Protein AF-A0AAD5QA71-F1 (afdb_monomer_lite)

Sequence (236 aa):
MTKRVILRVKKLTDAAIVPTQGSALAAGFDLSSAYDAVIPARGKGLVKTDLVIAVPDGCYARVAPRSGLALKKFIDTGAGVIDADYRGNVGVVLFNHAEEDFIVKRGDRVAQLILEKIAYADIDVVEEIEETERGAGGFGSTGVEHTLKRPRQPDEPMAASPSPAGDADVVVRALEQLVKSGALDDAKRMQLKQRAFGASERQHALLSSAMREFLSSQNQQQALEWIDAFLSSTAA

Secondary structure (DSSP, 8-state):
-PPPP--EEEESSTT----EESSTT-SEEEEEPSS-EEE-TT-EEEEE--EEEEPPTTEEEEEE--HHHHHHH-EEEE--EE-TT--S--EEEEEE-SSS-EEEPTT-EEEEEEEEE---------S-----TTTT--SSTT-S-----PPPPTT---PPPPP---HHHHHHHHHHHHHHTTSS-HHHHHHHHHHHTT--HHHHHHHHHHHHHHHHH--HHHHHHHHHHHHHPPP-

Organism: Pythium insidiosum (NCBI:txid114742)

Radius of gyration: 28.15 Å; chains: 1; bounding box: 49×66×68 Å

InterPro domains:
  IPR008181 Deoxyuridine triphosphate nucleotidohydrolase [PTHR11241] (6-144)
  IPR008181 Deoxyuridine triphosphate nucleotidohydrolase [TIGR00576] (7-143)
  IPR029054 dUTPase-like [PF00692] (16-143)
  IPR033704 dUTPase, trimeric [cd07557] (27-115)
  IPR036157 dUTPase-like superfamily [G3DSA:2.70.40.10] (1-146)
  IPR036157 dUTPase-like superfamily [SSF51283] (5-144)

pLDDT: mean 87.53, std 15.61, range [35.72, 98.88]

Structure (mmCIF, N/CA/C/O backbone):
data_AF-A0AAD5QA71-F1
#
_entry.id   AF-A0AAD5QA71-F1
#
loop_
_atom_site.group_PDB
_atom_site.id
_atom_site.type_symbol
_atom_site.label_atom_id
_atom_site.label_alt_id
_atom_site.label_comp_id
_atom_site.label_asym_id
_atom_site.label_entity_id
_atom_site.label_seq_id
_atom_site.pdbx_PDB_ins_code
_atom_site.Cartn_x
_atom_site.Cartn_y
_atom_site.Cartn_z
_atom_site.occupancy
_atom_site.B_iso_or_equiv
_atom_site.auth_seq_id
_atom_site.auth_comp_id
_atom_site.auth_asym_id
_atom_site.auth_atom_id
_atom_site.pdbx_PDB_model_num
ATOM 1 N N . MET A 1 1 ? 1.218 -29.974 13.454 1.00 43.34 1 MET A N 1
ATOM 2 C CA . MET A 1 1 ? 2.078 -29.583 12.314 1.00 43.34 1 MET A CA 1
ATOM 3 C C . MET A 1 1 ? 1.564 -28.261 11.773 1.00 43.34 1 MET A C 1
ATOM 5 O O . MET A 1 1 ? 0.406 -28.200 11.383 1.00 43.34 1 MET A O 1
ATOM 9 N N . THR A 1 2 ? 2.359 -27.194 11.808 1.00 53.50 2 THR A N 1
ATOM 10 C CA . THR A 1 2 ? 1.985 -25.921 11.179 1.00 53.50 2 THR A CA 1
ATOM 11 C C . THR A 1 2 ? 1.917 -26.125 9.667 1.00 53.50 2 THR A C 1
ATOM 13 O O . THR A 1 2 ? 2.901 -26.503 9.031 1.00 53.50 2 THR A O 1
ATOM 16 N N . LYS A 1 3 ? 0.728 -25.943 9.088 1.00 70.25 3 LYS A N 1
ATOM 17 C CA . LYS A 1 3 ? 0.512 -26.027 7.641 1.00 70.25 3 LYS A CA 1
ATOM 18 C C . LYS A 1 3 ? 1.417 -24.992 6.967 1.00 70.25 3 LYS A C 1
ATOM 20 O O . LYS A 1 3 ? 1.360 -23.811 7.301 1.00 70.25 3 LYS A O 1
ATOM 25 N N . ARG A 1 4 ? 2.287 -25.436 6.056 1.00 81.44 4 ARG A N 1
ATOM 26 C CA . ARG A 1 4 ? 3.184 -24.543 5.312 1.00 81.44 4 ARG A CA 1
ATOM 27 C C . ARG A 1 4 ? 2.335 -23.598 4.459 1.00 81.44 4 ARG A C 1
ATOM 29 O O 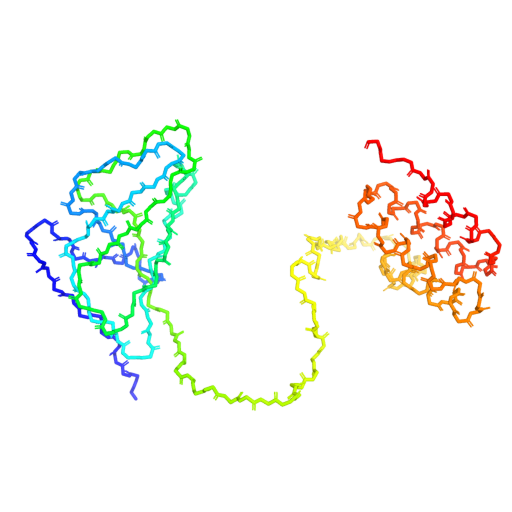. ARG A 1 4 ? 1.539 -24.063 3.647 1.00 81.44 4 ARG A O 1
ATOM 36 N N . VAL A 1 5 ? 2.502 -22.293 4.646 1.00 88.94 5 VAL A N 1
ATOM 37 C CA . VAL A 1 5 ? 1.837 -21.269 3.831 1.00 88.94 5 VAL A CA 1
ATOM 38 C C . VAL A 1 5 ? 2.593 -21.151 2.507 1.00 88.94 5 VAL A C 1
ATOM 40 O O . VAL A 1 5 ? 3.806 -20.951 2.509 1.00 88.94 5 VAL A O 1
ATOM 43 N N . ILE A 1 6 ? 1.901 -21.334 1.380 1.00 94.00 6 ILE A N 1
ATOM 44 C CA . ILE A 1 6 ? 2.500 -21.333 0.038 1.00 94.00 6 ILE A CA 1
ATOM 45 C C . ILE A 1 6 ? 1.781 -20.292 -0.819 1.00 94.00 6 ILE A C 1
ATOM 47 O O . ILE A 1 6 ? 0.593 -20.438 -1.096 1.00 94.00 6 ILE A O 1
ATOM 51 N N . LEU A 1 7 ? 2.517 -19.279 -1.278 1.00 96.75 7 LEU A N 1
ATOM 52 C CA . LEU A 1 7 ? 2.074 -18.355 -2.321 1.00 96.75 7 LEU A CA 1
ATOM 53 C C . LEU A 1 7 ? 2.397 -18.965 -3.687 1.00 96.75 7 LEU A C 1
ATOM 55 O O . LEU A 1 7 ? 3.565 -19.216 -3.988 1.00 96.75 7 LEU A O 1
ATOM 59 N N . ARG A 1 8 ? 1.382 -19.218 -4.522 1.00 97.88 8 ARG A N 1
ATOM 60 C CA . ARG A 1 8 ? 1.618 -19.684 -5.899 1.00 97.88 8 ARG A CA 1
ATOM 61 C C . ARG A 1 8 ? 1.705 -18.488 -6.835 1.00 97.88 8 ARG A C 1
ATOM 63 O O . ARG A 1 8 ? 0.891 -17.576 -6.740 1.00 97.88 8 ARG A O 1
ATOM 70 N N . VAL A 1 9 ? 2.661 -18.523 -7.758 1.00 98.38 9 VAL A N 1
ATOM 71 C CA . VAL A 1 9 ? 2.933 -17.433 -8.699 1.00 98.38 9 VAL A CA 1
ATOM 72 C C . VAL A 1 9 ? 3.047 -18.005 -10.109 1.00 98.38 9 VAL A C 1
ATOM 74 O O . VAL A 1 9 ? 3.757 -18.987 -10.325 1.00 98.38 9 VAL A O 1
ATOM 77 N N . LYS A 1 10 ? 2.361 -17.388 -11.071 1.00 98.56 10 LYS A N 1
ATOM 78 C CA . LYS A 1 10 ? 2.468 -17.661 -12.507 1.00 98.56 10 LYS A CA 1
ATOM 79 C C . LYS A 1 10 ? 2.967 -16.398 -13.204 1.00 98.56 10 LYS A C 1
ATOM 81 O O . LYS A 1 10 ? 2.416 -15.322 -12.996 1.00 98.56 10 LYS A O 1
ATOM 86 N N . LYS A 1 11 ? 3.973 -16.540 -14.065 1.00 98.75 11 LYS A N 1
ATOM 87 C CA . LYS A 1 11 ? 4.411 -15.470 -14.966 1.00 98.75 11 LYS A CA 1
ATOM 88 C C . LYS A 1 11 ? 3.511 -15.428 -16.200 1.00 98.75 11 LYS A C 1
ATOM 90 O O . LYS A 1 11 ? 3.208 -16.476 -16.770 1.00 98.75 11 LYS A O 1
ATOM 95 N N . LEU A 1 12 ? 3.078 -14.235 -16.592 1.00 98.44 12 LEU A N 1
ATOM 96 C CA . LEU A 1 12 ? 2.348 -13.997 -17.839 1.00 98.44 12 LEU A CA 1
ATOM 97 C C . LEU A 1 12 ? 3.297 -13.786 -19.022 1.00 98.44 12 LEU A C 1
ATOM 99 O O . LEU A 1 12 ? 2.930 -14.099 -20.150 1.00 98.44 12 LEU A O 1
ATOM 103 N N . THR A 1 13 ? 4.502 -13.277 -18.759 1.00 98.31 13 THR A N 1
ATOM 104 C CA . THR A 1 13 ? 5.532 -12.982 -19.761 1.00 98.31 13 THR A CA 1
ATOM 105 C C . THR A 1 13 ? 6.927 -13.302 -19.222 1.00 98.31 13 THR A C 1
ATOM 107 O O . THR A 1 13 ? 7.125 -13.439 -18.011 1.00 98.31 13 THR A O 1
ATOM 110 N N . ASP A 1 14 ? 7.923 -13.351 -20.110 1.00 97.81 14 ASP A N 1
ATOM 111 C CA . ASP A 1 14 ? 9.339 -13.497 -19.734 1.00 97.81 14 ASP A CA 1
ATOM 112 C C . ASP A 1 14 ? 9.907 -12.248 -19.040 1.00 97.81 14 ASP A C 1
ATOM 114 O O . ASP A 1 14 ? 10.977 -12.292 -18.429 1.00 97.81 14 ASP A O 1
ATOM 118 N N . ALA A 1 15 ? 9.192 -11.121 -19.110 1.00 97.25 15 ALA A N 1
ATOM 119 C CA . ALA A 1 15 ? 9.560 -9.901 -18.406 1.00 97.25 15 ALA A CA 1
ATOM 120 C C . ALA A 1 15 ? 9.236 -9.951 -16.909 1.00 97.25 15 ALA A C 1
ATOM 122 O O . ALA A 1 15 ? 9.866 -9.229 -16.135 1.00 97.25 15 ALA A O 1
ATOM 123 N N . ALA A 1 16 ? 8.309 -10.819 -16.499 1.00 98.44 16 ALA A N 1
ATOM 124 C CA . ALA A 1 16 ? 7.917 -10.961 -15.109 1.00 98.44 16 ALA A CA 1
ATOM 125 C C . ALA A 1 16 ? 9.054 -11.546 -14.251 1.00 98.44 16 ALA A C 1
ATOM 127 O O . ALA A 1 16 ? 9.695 -12.549 -14.597 1.00 98.44 16 ALA A O 1
ATOM 128 N N . ILE A 1 17 ? 9.266 -10.964 -13.074 1.00 98.69 17 ILE A N 1
ATOM 129 C CA . ILE A 1 17 ? 10.288 -11.392 -12.110 1.00 98.69 17 ILE A CA 1
ATOM 130 C C . ILE A 1 17 ? 9.589 -12.025 -10.911 1.00 98.69 17 ILE A C 1
ATOM 132 O O . ILE A 1 17 ? 8.631 -11.469 -10.383 1.00 98.69 17 ILE A O 1
ATOM 136 N N . VAL A 1 18 ? 10.046 -13.212 -10.496 1.00 98.12 18 VAL A N 1
ATOM 137 C CA . VAL A 1 18 ? 9.478 -13.885 -9.317 1.00 98.12 18 VAL A CA 1
ATOM 138 C C . VAL A 1 18 ? 9.796 -13.042 -8.078 1.00 98.12 18 VAL A C 1
ATOM 140 O O . VAL A 1 18 ? 10.965 -12.697 -7.904 1.00 98.12 18 VAL A O 1
ATOM 143 N N . PRO A 1 19 ? 8.809 -12.727 -7.218 1.00 97.44 19 PRO A N 1
ATOM 144 C CA . PRO A 1 19 ? 9.051 -11.925 -6.026 1.00 97.44 19 PRO A CA 1
ATOM 145 C C . PRO A 1 19 ? 10.079 -12.572 -5.095 1.00 97.44 19 PRO A C 1
ATOM 147 O O . PRO A 1 19 ? 10.041 -13.779 -4.852 1.00 97.44 19 PRO A O 1
ATOM 150 N N . THR A 1 20 ? 10.986 -11.764 -4.549 1.00 94.75 20 THR A N 1
ATOM 151 C CA . THR A 1 20 ? 12.056 -12.223 -3.650 1.00 94.75 20 THR A CA 1
ATOM 152 C C . THR A 1 20 ? 11.929 -11.584 -2.281 1.00 94.75 20 THR A C 1
ATOM 154 O O . THR A 1 20 ? 11.585 -10.410 -2.168 1.00 94.75 20 THR A O 1
ATOM 157 N N . GLN A 1 21 ? 12.264 -12.329 -1.235 1.00 94.12 21 GLN A N 1
ATOM 158 C CA . GLN A 1 21 ? 12.306 -11.798 0.122 1.00 94.12 21 GLN A CA 1
ATOM 159 C C . GLN A 1 21 ? 13.653 -11.094 0.365 1.00 94.12 21 GLN A C 1
ATOM 161 O O . GLN A 1 21 ? 14.706 -11.651 0.061 1.00 94.12 21 GLN A O 1
ATOM 166 N N . GLY A 1 22 ? 13.631 -9.869 0.900 1.00 89.38 22 GLY A N 1
ATOM 167 C CA . GLY A 1 22 ? 14.852 -9.070 1.095 1.00 89.38 22 GLY A CA 1
ATOM 168 C C . GLY A 1 22 ? 15.766 -9.557 2.228 1.00 89.38 22 GLY A C 1
ATOM 169 O O . GLY A 1 22 ? 16.956 -9.257 2.237 1.00 89.38 22 GLY A O 1
ATOM 170 N N . SER A 1 23 ? 15.220 -10.304 3.187 1.00 94.75 23 SER A N 1
ATOM 171 C CA . SER A 1 23 ? 15.944 -10.955 4.284 1.00 94.75 23 SER A CA 1
ATOM 172 C C . SER A 1 23 ? 15.109 -12.119 4.825 1.00 94.75 23 SER A C 1
ATOM 174 O O . SER A 1 23 ? 13.920 -12.203 4.533 1.00 94.75 23 SER A O 1
ATOM 176 N N . ALA A 1 24 ? 15.693 -12.996 5.646 1.00 94.19 24 ALA A N 1
ATOM 177 C CA . ALA A 1 24 ? 14.995 -14.179 6.171 1.00 94.19 24 ALA A CA 1
ATOM 178 C C . ALA A 1 24 ? 13.706 -13.859 6.957 1.00 94.19 24 ALA A C 1
ATOM 180 O O . ALA A 1 24 ? 12.801 -14.688 7.020 1.00 94.19 24 ALA A O 1
ATOM 181 N N . LEU A 1 25 ? 13.624 -12.663 7.549 1.00 94.56 25 LEU A N 1
ATOM 182 C CA . LEU A 1 25 ? 12.489 -12.207 8.357 1.00 94.56 25 LEU A CA 1
ATOM 183 C C . LEU A 1 25 ? 11.761 -11.008 7.732 1.00 94.56 25 LEU A C 1
ATOM 185 O O . LEU A 1 25 ? 10.965 -10.361 8.410 1.00 94.56 25 LEU A O 1
ATOM 189 N N . ALA A 1 26 ? 12.033 -10.669 6.466 1.00 95.19 26 ALA A N 1
ATOM 190 C CA . ALA A 1 26 ? 11.330 -9.557 5.833 1.00 95.19 26 ALA A CA 1
ATOM 191 C C . ALA A 1 26 ? 9.836 -9.882 5.708 1.00 95.19 26 ALA A C 1
ATOM 193 O O . ALA A 1 26 ? 9.469 -10.982 5.298 1.00 95.19 26 ALA A O 1
ATOM 194 N N . ALA A 1 27 ? 8.978 -8.917 6.035 1.00 97.25 27 ALA A N 1
ATOM 195 C CA . ALA A 1 27 ? 7.530 -9.115 6.008 1.00 97.25 27 ALA A CA 1
ATOM 196 C C . ALA A 1 27 ? 6.975 -9.322 4.589 1.00 97.25 27 ALA A C 1
ATOM 198 O O . ALA A 1 27 ? 5.974 -10.015 4.416 1.00 97.25 27 ALA A O 1
ATOM 199 N N . GLY A 1 28 ? 7.611 -8.708 3.586 1.00 97.00 28 GLY A N 1
ATOM 200 C CA . GLY A 1 28 ? 7.135 -8.704 2.209 1.00 97.00 28 GLY A CA 1
ATOM 201 C C . GLY A 1 28 ? 8.120 -9.279 1.195 1.00 97.00 28 GLY A C 1
ATOM 202 O O . GLY A 1 28 ? 9.327 -9.380 1.433 1.00 97.00 28 GLY A O 1
ATOM 203 N N . PHE A 1 29 ? 7.575 -9.618 0.030 1.00 98.31 29 PHE A N 1
ATOM 204 C CA . PHE A 1 29 ? 8.311 -10.013 -1.166 1.00 98.31 29 PHE A CA 1
ATOM 205 C C . PHE A 1 29 ? 8.399 -8.825 -2.122 1.00 98.31 29 PHE A C 1
ATOM 207 O O . PHE A 1 29 ? 7.374 -8.247 -2.472 1.00 98.31 29 PHE A O 1
ATOM 214 N N . ASP A 1 30 ? 9.594 -8.451 -2.563 1.00 98.56 30 ASP A N 1
ATOM 215 C CA . ASP A 1 30 ? 9.764 -7.339 -3.497 1.00 98.56 30 ASP A CA 1
ATOM 216 C C . ASP A 1 30 ? 9.039 -7.625 -4.829 1.00 98.56 30 ASP A C 1
ATOM 218 O O . ASP A 1 30 ? 9.220 -8.684 -5.433 1.00 98.56 30 ASP A O 1
ATOM 222 N N . LEU A 1 31 ? 8.243 -6.661 -5.297 1.00 98.69 31 LEU A N 1
ATOM 223 C CA . LEU A 1 31 ? 7.593 -6.664 -6.607 1.00 98.69 31 LEU A CA 1
ATOM 224 C C . LEU A 1 31 ? 8.387 -5.790 -7.575 1.00 98.69 31 LEU A C 1
ATOM 226 O O . LEU A 1 31 ? 8.630 -4.609 -7.301 1.00 98.69 31 LEU A O 1
ATOM 230 N N . SER A 1 32 ? 8.749 -6.361 -8.721 1.00 98.75 32 SER A N 1
ATOM 231 C CA . SER A 1 32 ? 9.461 -5.653 -9.782 1.00 98.75 32 SER A CA 1
ATOM 232 C C . SER A 1 32 ? 8.549 -5.260 -10.938 1.00 98.75 32 SER A C 1
ATOM 234 O O . SER A 1 32 ? 7.604 -5.977 -11.270 1.00 98.75 32 SER A O 1
ATOM 236 N N . SER A 1 33 ? 8.873 -4.140 -11.583 1.00 98.69 33 SER A N 1
ATOM 237 C CA . SER A 1 33 ? 8.225 -3.735 -12.828 1.00 98.69 33 SER A CA 1
ATOM 238 C C . SER A 1 33 ? 8.583 -4.677 -13.978 1.00 98.69 33 SER A C 1
ATOM 240 O O .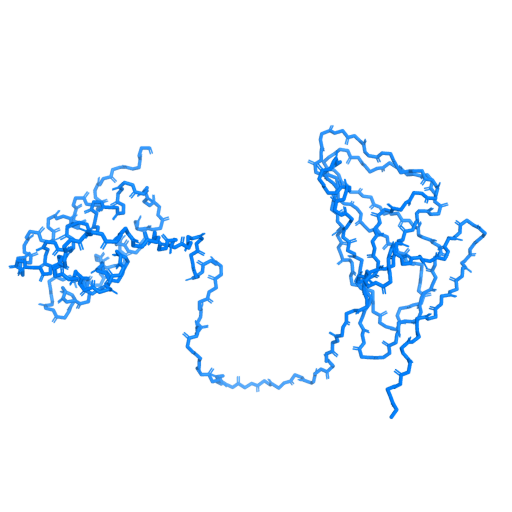 SER A 1 33 ? 9.760 -4.977 -14.192 1.00 98.69 33 SER A O 1
ATOM 242 N N . ALA A 1 34 ? 7.590 -5.084 -14.768 1.00 98.69 34 ALA A N 1
ATOM 243 C CA . ALA A 1 34 ? 7.818 -5.797 -16.025 1.00 98.69 34 ALA A CA 1
ATOM 244 C C . ALA A 1 34 ? 8.172 -4.852 -17.194 1.00 98.69 34 ALA A C 1
ATOM 246 O O . ALA A 1 34 ? 8.685 -5.312 -18.213 1.00 98.69 34 ALA A O 1
ATOM 247 N N . TYR A 1 35 ? 7.944 -3.540 -17.048 1.00 98.50 35 TYR A N 1
ATOM 248 C CA . TYR A 1 35 ? 8.072 -2.551 -18.127 1.00 98.50 35 TYR A CA 1
ATOM 249 C C . TYR A 1 35 ? 8.745 -1.259 -17.658 1.00 98.50 35 TYR A C 1
ATOM 251 O O . TYR A 1 35 ? 8.775 -0.952 -16.466 1.00 98.50 35 TYR A O 1
ATOM 259 N N . ASP A 1 36 ? 9.241 -0.473 -18.606 1.00 98.69 36 ASP A N 1
ATOM 260 C CA . ASP A 1 36 ? 9.582 0.919 -18.330 1.00 98.69 36 ASP A CA 1
ATOM 261 C C . ASP A 1 36 ? 8.290 1.733 -18.154 1.00 98.69 36 ASP A C 1
ATOM 263 O O . ASP A 1 36 ? 7.295 1.500 -18.848 1.00 98.69 36 ASP A O 1
ATOM 267 N N . ALA A 1 37 ? 8.287 2.676 -17.215 1.00 98.06 37 ALA A N 1
ATOM 268 C CA . ALA A 1 37 ? 7.160 3.563 -16.957 1.00 98.06 37 ALA A CA 1
ATOM 269 C C . ALA A 1 37 ? 7.627 4.901 -16.373 1.00 98.06 37 ALA A C 1
ATOM 271 O O . ALA A 1 37 ? 8.699 5.010 -15.778 1.00 98.06 37 ALA A O 1
ATOM 272 N N . VAL A 1 38 ? 6.779 5.917 -16.501 1.00 98.69 38 VAL A N 1
ATOM 273 C CA . VAL A 1 38 ? 6.951 7.213 -15.840 1.00 98.69 38 VAL A CA 1
ATOM 274 C C . VAL A 1 38 ? 5.761 7.421 -14.918 1.00 98.69 38 VAL A C 1
ATOM 276 O O . VAL A 1 38 ? 4.616 7.289 -15.353 1.00 98.69 38 VAL A O 1
ATOM 279 N N . ILE A 1 39 ? 6.031 7.726 -13.650 1.00 98.81 39 ILE A N 1
ATOM 280 C CA . ILE A 1 39 ? 5.015 8.182 -12.702 1.00 98.81 39 ILE A CA 1
ATOM 281 C C . ILE A 1 39 ? 5.136 9.706 -12.622 1.00 98.81 39 ILE A C 1
ATOM 283 O O . ILE A 1 39 ? 6.108 10.190 -12.030 1.00 98.81 39 ILE A O 1
ATOM 287 N N . PRO A 1 40 ? 4.196 10.461 -13.223 1.00 98.81 40 PRO A N 1
ATOM 288 C CA . PRO A 1 40 ? 4.314 11.912 -13.315 1.00 98.81 40 PRO A CA 1
ATOM 289 C C . PRO A 1 40 ? 4.433 12.567 -11.940 1.00 98.81 40 PRO A C 1
ATOM 291 O O . PRO A 1 40 ? 3.823 12.083 -10.981 1.00 98.81 40 PRO A O 1
ATOM 294 N N . ALA A 1 41 ? 5.180 13.666 -11.852 1.00 98.75 41 ALA A N 1
ATOM 295 C CA . ALA A 1 41 ? 5.206 14.550 -10.691 1.00 98.75 41 ALA A CA 1
ATOM 296 C C . ALA A 1 41 ? 3.779 14.896 -10.247 1.00 98.75 41 ALA A C 1
ATOM 298 O O . ALA A 1 41 ? 2.902 15.148 -11.079 1.00 98.75 41 ALA A O 1
ATOM 299 N N . ARG A 1 42 ? 3.532 14.871 -8.932 1.00 98.62 42 ARG A N 1
ATOM 300 C CA . ARG A 1 42 ? 2.197 15.081 -8.334 1.00 98.62 42 ARG A CA 1
ATOM 301 C C . ARG A 1 42 ? 1.093 14.181 -8.910 1.00 98.62 42 ARG A C 1
ATOM 303 O O . ARG A 1 42 ? -0.092 14.503 -8.823 1.00 98.62 42 ARG A O 1
ATOM 310 N N . GLY A 1 43 ? 1.472 13.055 -9.507 1.00 98.69 43 GLY A N 1
ATOM 311 C CA . GLY A 1 43 ? 0.596 12.199 -10.287 1.00 98.69 43 GLY A CA 1
ATOM 312 C C . GLY A 1 43 ? 0.521 10.769 -9.771 1.00 98.69 43 GLY A C 1
ATOM 313 O O . GLY A 1 43 ? 0.900 10.430 -8.648 1.00 98.69 43 GLY A O 1
ATOM 314 N N . LYS A 1 44 ? -0.009 9.904 -10.635 1.00 98.75 44 LYS A N 1
ATOM 315 C CA . LYS A 1 44 ? -0.169 8.476 -10.369 1.00 98.75 44 LYS A CA 1
ATOM 316 C C . LYS A 1 44 ? 0.059 7.652 -11.622 1.00 98.75 44 LYS A C 1
ATOM 318 O O . LYS A 1 44 ? -0.233 8.110 -12.725 1.00 98.75 44 LYS A O 1
ATOM 323 N N . GLY A 1 45 ? 0.493 6.412 -11.443 1.00 98.50 45 GLY A N 1
ATOM 324 C CA . GLY A 1 45 ? 0.664 5.464 -12.538 1.00 98.50 45 GLY A CA 1
ATOM 325 C C . GLY A 1 45 ? 0.474 4.024 -12.085 1.00 98.50 45 GLY A C 1
ATOM 326 O O . GLY A 1 45 ? 0.615 3.701 -10.907 1.00 98.50 45 GLY A O 1
ATOM 327 N N . LEU A 1 46 ? 0.125 3.162 -13.037 1.00 98.56 46 LEU A N 1
ATOM 328 C CA . LEU A 1 46 ? -0.002 1.725 -12.822 1.00 98.56 46 LEU A CA 1
ATOM 329 C C . LEU A 1 46 ? 1.228 1.023 -13.393 1.00 98.56 46 LEU A C 1
ATOM 331 O O . LEU A 1 46 ? 1.450 1.042 -14.603 1.00 98.56 46 LEU A O 1
ATOM 335 N N . VAL A 1 47 ? 1.985 0.354 -12.531 1.00 98.56 47 VAL A N 1
ATOM 336 C CA . VAL A 1 47 ? 3.128 -0.474 -12.914 1.00 98.56 47 VAL A CA 1
ATOM 337 C C . VAL A 1 47 ? 2.698 -1.937 -12.929 1.00 98.56 47 VAL A C 1
ATOM 339 O O . VAL A 1 47 ? 2.291 -2.485 -11.906 1.00 98.56 47 VAL A O 1
ATOM 342 N N . LYS A 1 48 ? 2.763 -2.587 -14.095 1.00 98.56 48 LYS A N 1
ATOM 343 C CA . LYS A 1 48 ? 2.424 -4.012 -14.231 1.00 98.56 48 LYS A CA 1
ATOM 344 C C . LYS A 1 48 ? 3.605 -4.890 -13.832 1.00 98.56 48 LYS A C 1
ATOM 346 O O . LYS A 1 48 ? 4.744 -4.605 -14.199 1.00 98.56 48 LYS A O 1
ATOM 351 N N . THR A 1 49 ? 3.312 -5.979 -13.127 1.00 98.81 49 THR A N 1
ATOM 352 C CA . THR A 1 49 ? 4.317 -6.986 -12.740 1.00 98.81 49 THR A CA 1
ATOM 353 C C . THR A 1 49 ? 4.346 -8.188 -13.683 1.00 98.81 49 THR A C 1
ATOM 355 O O . THR A 1 49 ? 5.316 -8.943 -13.684 1.00 98.81 49 THR A O 1
ATOM 358 N N . ASP A 1 50 ? 3.278 -8.379 -14.468 1.00 98.75 50 ASP A N 1
ATOM 359 C CA . ASP A 1 50 ? 3.034 -9.576 -15.279 1.00 98.75 50 ASP A CA 1
ATOM 360 C C . ASP A 1 50 ? 3.029 -10.876 -14.469 1.00 98.75 50 ASP A C 1
ATOM 362 O O . ASP A 1 50 ? 3.324 -11.963 -14.973 1.00 98.75 50 ASP A O 1
ATOM 366 N N . LEU A 1 51 ? 2.639 -10.772 -13.202 1.00 98.81 51 LEU A N 1
ATOM 367 C CA . LEU A 1 51 ? 2.415 -11.905 -12.325 1.00 98.81 51 LEU A CA 1
ATOM 368 C C . LEU A 1 51 ? 0.919 -12.128 -12.138 1.00 98.81 51 LEU A C 1
ATOM 370 O O . LEU A 1 51 ? 0.150 -11.190 -11.954 1.00 98.81 51 LEU A O 1
ATOM 374 N N . VAL A 1 52 ? 0.529 -13.393 -12.119 1.00 98.75 52 VAL A N 1
ATOM 375 C CA . VAL A 1 52 ? -0.715 -13.855 -11.506 1.00 98.75 52 VAL A CA 1
ATOM 376 C C . VAL A 1 52 ? -0.334 -14.559 -10.216 1.00 98.75 52 VAL A C 1
ATOM 378 O O . VAL A 1 52 ? 0.590 -15.377 -10.209 1.00 98.75 52 VAL A O 1
ATOM 381 N N . ILE A 1 53 ? -1.047 -14.275 -9.132 1.00 98.50 53 ILE A N 1
ATOM 382 C CA . ILE A 1 53 ? -0.810 -14.913 -7.838 1.00 98.50 53 ILE A CA 1
ATOM 383 C C . ILE A 1 53 ? -2.052 -15.665 -7.368 1.00 98.50 53 ILE A C 1
ATOM 385 O O . ILE A 1 53 ? -3.176 -15.284 -7.675 1.00 98.50 53 ILE A O 1
ATOM 389 N N . ALA A 1 54 ? -1.844 -16.745 -6.621 1.00 98.25 54 ALA A N 1
ATOM 390 C CA . ALA A 1 54 ? -2.887 -17.365 -5.815 1.00 98.25 54 ALA A CA 1
ATOM 391 C C . ALA A 1 54 ? -2.464 -17.270 -4.351 1.00 98.25 54 ALA A C 1
ATOM 393 O O . ALA A 1 54 ? -1.567 -17.997 -3.901 1.00 98.25 54 ALA A O 1
ATOM 394 N N . VAL A 1 55 ? -3.086 -16.322 -3.654 1.00 97.75 55 VAL A N 1
ATOM 395 C CA . VAL A 1 55 ? -2.862 -16.059 -2.233 1.00 97.75 55 VAL A CA 1
ATOM 396 C C . VAL A 1 55 ? -3.416 -17.240 -1.424 1.00 97.75 55 VAL A C 1
ATOM 398 O O . VAL A 1 55 ? -4.447 -17.806 -1.798 1.00 97.75 55 VAL A O 1
ATOM 401 N N . PRO A 1 56 ? -2.722 -17.678 -0.362 1.00 96.12 56 PRO A N 1
ATOM 402 C CA . PRO A 1 56 ? -3.243 -18.697 0.540 1.00 96.12 56 PRO A CA 1
ATOM 403 C C . PRO A 1 56 ? -4.533 -18.230 1.227 1.00 96.12 56 PRO A C 1
ATOM 405 O O . PRO A 1 56 ? -4.663 -17.064 1.584 1.00 96.12 56 PRO A O 1
ATOM 408 N N . ASP A 1 57 ? -5.445 -19.174 1.447 1.00 95.25 57 ASP A N 1
ATOM 409 C CA . ASP A 1 57 ? -6.681 -18.957 2.201 1.00 95.25 57 ASP A CA 1
ATOM 410 C C . ASP A 1 57 ? -6.413 -18.392 3.610 1.00 95.25 57 ASP A C 1
ATOM 412 O O . ASP A 1 57 ? -5.414 -18.743 4.251 1.00 95.25 57 ASP A O 1
ATOM 416 N N . GLY A 1 58 ? -7.300 -17.506 4.071 1.00 95.69 58 GLY A N 1
ATOM 417 C CA . GLY A 1 58 ? -7.153 -16.760 5.327 1.00 95.69 58 GLY A CA 1
ATOM 418 C C . GLY A 1 58 ? -6.186 -15.571 5.256 1.00 95.69 58 GLY A C 1
ATOM 419 O O . GLY A 1 58 ? -5.881 -14.965 6.285 1.00 95.69 58 GLY A O 1
ATOM 420 N N . CYS A 1 59 ? -5.700 -15.230 4.061 1.00 97.12 59 CYS A N 1
ATOM 421 C CA . CYS A 1 59 ? -4.901 -14.039 3.812 1.00 97.12 59 CYS A CA 1
ATOM 422 C C . CYS A 1 59 ? -5.423 -13.267 2.598 1.00 97.12 59 CYS A C 1
ATOM 424 O O . CYS A 1 59 ? -5.981 -13.848 1.671 1.00 97.12 59 CYS A O 1
ATOM 426 N N . TYR A 1 60 ? -5.108 -11.977 2.547 1.00 98.56 60 TYR A N 1
ATOM 427 C CA . TYR A 1 60 ? -5.019 -11.232 1.291 1.00 98.56 60 TYR A CA 1
ATOM 428 C C . TYR A 1 60 ? -3.558 -10.834 1.042 1.00 98.56 60 TYR A C 1
ATOM 430 O O . TYR A 1 60 ? -2.706 -10.924 1.936 1.00 98.56 60 TYR A O 1
ATOM 438 N N . ALA A 1 61 ? -3.236 -10.434 -0.186 1.00 98.50 61 ALA A N 1
ATOM 439 C CA . ALA A 1 61 ? -1.921 -9.892 -0.499 1.00 98.50 61 ALA A CA 1
ATOM 440 C C . ALA A 1 61 ? -1.995 -8.364 -0.565 1.00 98.50 61 ALA A C 1
ATOM 442 O O . ALA A 1 61 ? -2.653 -7.810 -1.443 1.00 98.50 61 ALA A O 1
ATOM 443 N N . ARG A 1 62 ? -1.289 -7.681 0.340 1.00 98.81 62 ARG A N 1
ATOM 444 C CA . ARG A 1 62 ? -1.168 -6.225 0.322 1.00 98.81 62 ARG A CA 1
ATOM 445 C C . ARG A 1 62 ? 0.047 -5.779 -0.478 1.00 98.81 62 ARG A C 1
ATOM 447 O O . ARG A 1 62 ? 1.172 -6.164 -0.161 1.00 98.81 62 ARG A O 1
ATOM 454 N N . VAL A 1 63 ? -0.156 -4.905 -1.458 1.00 98.75 63 VAL A N 1
ATOM 455 C CA . VAL A 1 63 ? 0.918 -4.103 -2.057 1.00 98.75 63 VAL A CA 1
ATOM 456 C C . VAL A 1 63 ? 1.240 -2.953 -1.108 1.00 98.75 63 VAL A C 1
ATOM 458 O O . VAL A 1 63 ? 0.384 -2.126 -0.808 1.00 98.75 63 VAL A O 1
ATOM 461 N N . ALA A 1 64 ? 2.472 -2.927 -0.615 1.00 98.75 64 ALA A N 1
ATOM 462 C CA . ALA A 1 64 ? 2.959 -1.976 0.372 1.00 98.75 64 ALA A CA 1
ATOM 463 C C . ALA A 1 64 ? 4.143 -1.160 -0.175 1.00 98.75 64 ALA A C 1
ATOM 465 O O . ALA A 1 64 ? 4.912 -1.665 -1.010 1.00 98.75 64 ALA A O 1
ATOM 466 N N . PRO A 1 65 ? 4.349 0.073 0.322 1.00 98.56 65 PRO A N 1
ATOM 467 C CA . PRO A 1 65 ? 5.422 0.926 -0.160 1.00 98.56 65 PRO A CA 1
ATOM 468 C C . PRO A 1 65 ? 6.784 0.408 0.312 1.00 98.56 65 PRO A C 1
ATOM 470 O O . PRO A 1 65 ? 6.923 -0.215 1.371 1.00 98.56 65 PRO A O 1
ATOM 473 N N . ARG A 1 66 ? 7.830 0.673 -0.478 1.00 98.25 66 ARG A N 1
ATOM 474 C CA . ARG A 1 66 ? 9.225 0.432 -0.076 1.00 98.25 66 ARG A CA 1
ATOM 475 C C . ARG A 1 66 ? 9.763 1.701 0.573 1.00 98.25 66 ARG A C 1
ATOM 477 O O . ARG A 1 66 ? 9.791 2.749 -0.068 1.00 98.25 66 ARG A O 1
ATOM 484 N N . SER A 1 67 ? 10.260 1.600 1.805 1.00 97.19 67 SER A N 1
ATOM 485 C CA . SER A 1 67 ? 10.716 2.761 2.591 1.00 97.19 67 SER A CA 1
ATOM 486 C C . SER A 1 67 ? 11.762 3.619 1.871 1.00 97.19 67 SER A C 1
ATOM 488 O O . SER A 1 67 ? 11.729 4.842 1.958 1.00 97.19 67 SER A O 1
ATOM 490 N N . GLY A 1 68 ? 12.661 2.995 1.104 1.00 97.19 68 GLY A N 1
ATOM 491 C CA . GLY A 1 68 ? 13.656 3.713 0.310 1.00 97.19 68 GLY A CA 1
ATOM 492 C C . GLY A 1 68 ? 13.053 4.597 -0.787 1.00 97.19 68 GLY A C 1
ATOM 493 O O . GLY A 1 68 ? 13.575 5.683 -1.022 1.00 97.19 68 GLY A O 1
ATOM 494 N N . LEU A 1 69 ? 11.967 4.161 -1.436 1.00 97.88 69 LEU A N 1
ATOM 495 C CA . LEU A 1 69 ? 11.269 4.955 -2.454 1.00 97.88 69 LEU A CA 1
ATOM 496 C C . LEU A 1 69 ? 10.409 6.046 -1.808 1.00 97.88 69 LEU A C 1
ATOM 498 O O . LEU A 1 69 ? 10.432 7.181 -2.276 1.00 97.88 69 LEU A O 1
ATOM 502 N N . ALA A 1 70 ? 9.750 5.734 -0.691 1.00 97.94 70 ALA A N 1
ATOM 503 C CA . ALA A 1 70 ? 8.996 6.716 0.084 1.00 97.94 70 ALA A CA 1
ATOM 504 C C . ALA A 1 70 ? 9.888 7.873 0.555 1.00 97.94 70 ALA A C 1
ATOM 506 O O . ALA A 1 70 ? 9.608 9.028 0.259 1.00 97.94 70 ALA A O 1
ATOM 507 N N . LEU A 1 71 ? 11.018 7.574 1.204 1.00 97.56 71 LEU A N 1
ATOM 508 C CA . LEU A 1 71 ? 11.897 8.605 1.759 1.00 97.56 71 LEU A CA 1
ATOM 509 C C . LEU A 1 71 ? 12.669 9.385 0.684 1.00 97.56 71 LEU A C 1
ATOM 511 O O . LEU A 1 71 ? 12.819 10.596 0.794 1.00 97.56 71 LEU A O 1
ATOM 515 N N . LYS A 1 72 ? 13.215 8.701 -0.332 1.00 97.38 72 LYS A N 1
ATOM 516 C CA . LYS A 1 72 ? 14.160 9.324 -1.281 1.00 97.38 72 LYS A CA 1
ATOM 517 C C . LYS A 1 72 ? 13.500 9.888 -2.534 1.00 97.38 72 LYS A C 1
ATOM 519 O O . LYS A 1 72 ? 14.130 10.679 -3.230 1.00 97.38 72 LYS A O 1
ATOM 524 N N . LYS A 1 73 ? 12.308 9.403 -2.883 1.00 98.12 73 LYS A N 1
ATOM 525 C CA . LYS A 1 73 ? 11.603 9.731 -4.132 1.00 98.12 73 LYS A CA 1
ATOM 526 C C . LYS A 1 73 ? 10.164 10.195 -3.902 1.00 98.12 73 LYS A C 1
ATOM 528 O O . LYS A 1 73 ? 9.486 10.496 -4.870 1.00 98.12 73 LYS A O 1
ATOM 533 N N . PHE A 1 74 ? 9.717 10.261 -2.645 1.00 98.38 74 PHE A N 1
ATOM 534 C CA . PHE A 1 74 ? 8.357 10.643 -2.262 1.00 98.38 74 PHE A CA 1
ATOM 535 C C . PHE A 1 74 ? 7.268 9.801 -2.957 1.00 98.38 74 PHE A C 1
ATOM 537 O O . PHE A 1 74 ? 6.220 10.307 -3.361 1.00 98.38 74 PHE A O 1
ATOM 544 N N . ILE A 1 75 ? 7.539 8.498 -3.097 1.00 98.75 75 ILE A N 1
ATOM 545 C CA . ILE A 1 75 ? 6.629 7.530 -3.719 1.00 98.75 75 ILE A CA 1
ATOM 546 C C . ILE A 1 75 ? 5.848 6.759 -2.663 1.00 98.75 75 ILE A C 1
ATOM 548 O O . ILE A 1 75 ? 6.443 6.180 -1.752 1.00 98.75 75 ILE A O 1
ATOM 552 N N . ASP A 1 76 ? 4.536 6.671 -2.854 1.00 98.81 76 ASP A N 1
ATOM 553 C CA . ASP A 1 76 ? 3.645 5.818 -2.071 1.00 98.81 76 ASP A CA 1
ATOM 554 C C . ASP A 1 76 ? 2.901 4.810 -2.965 1.00 98.81 76 ASP A C 1
ATOM 556 O O . ASP A 1 76 ? 2.906 4.915 -4.196 1.00 98.81 76 ASP A O 1
ATOM 560 N N . THR A 1 77 ? 2.275 3.806 -2.356 1.00 98.38 77 THR A N 1
ATOM 561 C CA . THR A 1 77 ? 1.447 2.809 -3.047 1.00 98.38 77 THR A CA 1
ATOM 562 C C . THR A 1 77 ? -0.030 3.019 -2.737 1.00 98.38 77 THR A C 1
ATOM 564 O O . THR A 1 77 ? -0.420 3.027 -1.574 1.00 98.38 77 THR A O 1
ATOM 567 N N . GLY A 1 78 ? -0.860 3.121 -3.775 1.00 97.81 78 GLY A N 1
ATOM 568 C CA . GLY A 1 78 ? -2.319 3.194 -3.659 1.00 97.81 78 GLY A CA 1
ATOM 569 C C . GLY A 1 78 ? -3.016 1.841 -3.827 1.00 97.81 78 GLY A C 1
ATOM 570 O O . GLY A 1 78 ? -2.409 0.869 -4.276 1.00 97.81 78 GLY A O 1
ATOM 571 N N . ALA A 1 79 ? -4.322 1.809 -3.536 1.00 97.94 79 ALA A N 1
ATOM 572 C CA . ALA A 1 79 ? -5.191 0.627 -3.603 1.00 97.94 79 ALA A CA 1
ATOM 573 C C . ALA A 1 79 ? -4.639 -0.561 -2.793 1.00 97.94 79 ALA A C 1
ATOM 575 O O . ALA A 1 79 ? -4.890 -0.672 -1.599 1.00 97.94 79 ALA A O 1
ATOM 576 N N . GLY A 1 80 ? -3.866 -1.431 -3.436 1.00 96.56 80 GLY A N 1
ATOM 577 C CA . GLY A 1 80 ? -2.998 -2.400 -2.780 1.00 96.56 80 GLY A CA 1
ATOM 578 C C . GLY A 1 80 ? -3.658 -3.633 -2.171 1.00 96.56 80 GLY A C 1
ATOM 579 O O . GLY A 1 80 ? -2.923 -4.527 -1.778 1.00 96.56 80 GLY A O 1
ATOM 580 N N . VAL A 1 81 ? -4.984 -3.749 -2.136 1.00 98.69 81 VAL A N 1
ATOM 581 C CA . VAL A 1 81 ? -5.676 -4.982 -1.726 1.00 98.69 81 VAL A CA 1
ATOM 582 C C . VAL A 1 81 ? -5.763 -5.933 -2.922 1.00 98.69 81 VAL A C 1
ATOM 584 O O . VAL A 1 81 ? -6.430 -5.623 -3.907 1.00 98.69 81 VAL A O 1
ATOM 587 N N . ILE A 1 82 ? -5.059 -7.067 -2.863 1.00 98.69 82 ILE A N 1
ATOM 588 C CA . ILE A 1 82 ? -5.191 -8.160 -3.834 1.00 98.69 82 ILE A CA 1
ATOM 589 C C . ILE A 1 82 ? -5.905 -9.327 -3.155 1.00 98.69 82 ILE A C 1
ATOM 591 O O . ILE A 1 82 ? -5.333 -9.999 -2.287 1.00 98.69 82 ILE A O 1
ATOM 595 N N . ASP A 1 83 ? -7.140 -9.568 -3.584 1.00 98.50 83 ASP A N 1
ATOM 596 C CA . ASP A 1 83 ? -7.994 -10.631 -3.063 1.00 98.50 83 ASP A CA 1
ATOM 597 C C . ASP A 1 83 ? -7.446 -12.027 -3.376 1.00 98.50 83 ASP A C 1
ATOM 599 O O . ASP A 1 83 ? -6.749 -12.260 -4.372 1.00 98.50 83 ASP A O 1
ATOM 603 N N . ALA A 1 84 ? -7.769 -12.995 -2.517 1.00 97.81 84 ALA A N 1
ATOM 604 C CA . ALA A 1 84 ? -7.229 -14.346 -2.636 1.00 97.81 84 ALA A CA 1
ATOM 605 C C . ALA A 1 84 ? -7.743 -15.124 -3.857 1.00 97.81 84 ALA A C 1
ATOM 607 O O . ALA A 1 84 ? -7.083 -16.054 -4.345 1.00 97.81 84 ALA A O 1
ATOM 608 N N . ASP A 1 85 ? -8.888 -14.723 -4.396 1.00 97.50 85 ASP A N 1
ATOM 609 C CA . ASP A 1 85 ? -9.517 -15.261 -5.599 1.00 97.50 85 ASP A CA 1
ATOM 610 C C . ASP A 1 85 ? -9.142 -14.492 -6.882 1.00 97.50 85 ASP A C 1
ATOM 612 O O . ASP A 1 85 ? -9.436 -14.964 -7.983 1.00 97.50 85 ASP A O 1
ATOM 616 N N . TYR A 1 86 ? -8.386 -13.392 -6.785 1.00 98.56 86 TYR A N 1
ATOM 617 C CA . TYR A 1 86 ? -7.923 -12.641 -7.950 1.00 98.56 86 TYR A CA 1
ATOM 618 C C . TYR A 1 86 ? -6.931 -13.451 -8.801 1.00 98.56 86 TYR A C 1
ATOM 620 O O . TYR A 1 86 ? -5.941 -13.992 -8.303 1.00 98.56 86 TYR A O 1
ATOM 628 N N . ARG A 1 87 ? -7.171 -13.539 -10.117 1.00 98.38 87 ARG A N 1
ATOM 629 C CA . ARG A 1 87 ? -6.304 -14.257 -11.081 1.00 98.38 87 ARG A CA 1
ATOM 630 C C . ARG A 1 87 ? -5.853 -13.405 -12.269 1.00 98.38 87 ARG A C 1
ATOM 632 O O . ARG A 1 87 ? -5.364 -13.943 -13.263 1.00 98.38 87 ARG A O 1
ATOM 639 N N . GLY A 1 88 ? -6.022 -12.089 -12.177 1.00 98.44 88 GLY A N 1
ATOM 640 C CA . GLY A 1 88 ? -5.520 -11.150 -13.175 1.00 98.44 88 GLY A CA 1
ATOM 641 C C . GLY A 1 88 ? -4.054 -10.770 -12.953 1.00 98.44 88 GLY A C 1
ATOM 642 O O . GLY A 1 88 ? -3.364 -11.316 -12.091 1.00 98.44 88 GLY A O 1
ATOM 643 N N . ASN A 1 89 ? -3.576 -9.825 -13.762 1.00 98.56 89 ASN A N 1
ATOM 644 C CA . ASN A 1 89 ? -2.218 -9.296 -13.668 1.00 98.56 89 ASN A CA 1
ATOM 645 C C . ASN A 1 89 ? -2.087 -8.389 -12.438 1.00 98.56 89 ASN A C 1
ATOM 647 O O . ASN A 1 89 ? -2.761 -7.363 -12.349 1.00 98.56 89 ASN A O 1
ATOM 651 N N . VAL A 1 90 ? -1.194 -8.747 -11.518 1.00 98.69 90 VAL A N 1
ATOM 652 C CA . VAL A 1 90 ? -0.881 -7.940 -10.340 1.00 98.69 90 VAL A CA 1
ATOM 653 C C . VAL A 1 90 ? -0.283 -6.605 -10.782 1.00 98.69 90 VAL A C 1
ATOM 655 O O . VAL A 1 90 ? 0.807 -6.537 -11.361 1.00 98.69 90 VAL A O 1
ATOM 658 N N . GLY A 1 91 ? -1.015 -5.534 -10.494 1.00 98.31 91 GLY A N 1
ATOM 659 C CA . GLY A 1 91 ? -0.606 -4.161 -10.742 1.00 98.31 91 GLY A CA 1
ATOM 660 C C . GLY A 1 91 ? -0.229 -3.442 -9.453 1.00 98.31 91 GLY A C 1
ATOM 661 O O . GLY A 1 91 ? -0.844 -3.644 -8.409 1.00 98.31 91 GLY A O 1
ATOM 662 N N . VAL A 1 92 ? 0.773 -2.575 -9.541 1.00 98.81 92 VAL A N 1
ATOM 663 C CA . VAL A 1 92 ? 1.208 -1.688 -8.463 1.00 98.81 92 VAL A CA 1
ATOM 664 C C . VAL A 1 92 ? 0.781 -0.272 -8.828 1.00 98.81 92 VAL A C 1
ATOM 666 O O . VAL A 1 92 ? 1.300 0.309 -9.781 1.00 98.81 92 VAL A O 1
ATOM 669 N N . VAL A 1 93 ? -0.177 0.285 -8.089 1.00 98.81 93 VAL A N 1
ATOM 670 C CA . VAL A 1 93 ? -0.551 1.697 -8.226 1.00 98.81 93 VAL A CA 1
ATOM 671 C C . VAL A 1 93 ? 0.443 2.520 -7.421 1.00 98.81 93 VAL A C 1
ATOM 673 O O . VAL A 1 93 ? 0.520 2.366 -6.205 1.00 98.81 93 VAL A O 1
ATOM 676 N N . LEU A 1 94 ? 1.196 3.384 -8.093 1.00 98.88 94 LEU A N 1
ATOM 677 C CA . LEU A 1 94 ? 2.133 4.304 -7.457 1.00 98.88 94 LEU A CA 1
ATOM 678 C C . LEU A 1 94 ? 1.560 5.717 -7.456 1.00 98.88 94 LEU A C 1
ATOM 680 O O . LEU A 1 94 ? 1.060 6.186 -8.483 1.00 98.88 94 LEU A O 1
ATOM 684 N N . PHE A 1 95 ? 1.687 6.392 -6.319 1.00 98.88 95 PHE A N 1
ATOM 685 C CA . PHE A 1 95 ? 1.495 7.829 -6.180 1.00 98.88 95 PHE A CA 1
ATOM 686 C C . PHE A 1 95 ? 2.854 8.501 -6.073 1.00 98.88 95 PHE A C 1
ATOM 688 O O . PHE A 1 95 ? 3.712 8.063 -5.308 1.00 98.88 95 PHE A O 1
ATOM 695 N N . ASN A 1 96 ? 3.046 9.555 -6.857 1.00 98.81 96 ASN A N 1
ATOM 696 C CA . ASN A 1 96 ? 4.235 10.382 -6.789 1.00 98.81 96 ASN A CA 1
ATOM 697 C C . ASN A 1 96 ? 3.862 11.724 -6.170 1.00 98.81 96 ASN A C 1
ATOM 699 O O . ASN A 1 96 ? 3.175 12.541 -6.781 1.00 98.81 96 ASN A O 1
ATOM 703 N N . HIS A 1 97 ? 4.316 11.942 -4.942 1.00 98.75 97 HIS A N 1
ATOM 704 C CA . HIS A 1 97 ? 4.102 13.187 -4.220 1.00 98.75 97 HIS A CA 1
ATOM 705 C C . HIS A 1 97 ? 5.278 14.163 -4.381 1.00 98.75 97 HIS A C 1
ATOM 707 O O . HIS A 1 97 ? 5.272 15.207 -3.735 1.00 98.75 97 HIS A O 1
ATOM 713 N N . ALA A 1 98 ? 6.278 13.863 -5.212 1.00 98.38 98 ALA A N 1
ATOM 714 C CA . ALA A 1 98 ? 7.354 14.790 -5.544 1.00 98.38 98 ALA A CA 1
ATOM 715 C C . ALA A 1 98 ? 6.949 15.761 -6.668 1.00 98.38 98 ALA A C 1
ATOM 717 O O . ALA A 1 98 ? 5.953 15.558 -7.365 1.00 98.38 98 ALA A O 1
ATOM 718 N N . GLU A 1 99 ? 7.769 16.799 -6.851 1.00 98.50 99 GLU A N 1
ATOM 719 C CA . GLU A 1 99 ? 7.690 17.742 -7.980 1.00 98.50 99 GLU A CA 1
ATOM 720 C C . GLU A 1 99 ? 8.447 17.255 -9.227 1.00 98.50 99 GLU A C 1
ATOM 722 O O . GLU A 1 99 ? 8.417 17.904 -10.267 1.00 98.50 99 GLU A O 1
ATOM 727 N N . GLU A 1 100 ? 9.130 16.113 -9.134 1.00 98.44 100 GLU A N 1
ATOM 728 C CA . GLU A 1 100 ? 9.883 15.508 -10.232 1.00 98.44 100 GLU A CA 1
ATOM 729 C C . GLU A 1 100 ? 9.244 14.185 -10.656 1.00 98.44 100 GLU A C 1
ATOM 731 O O . GLU A 1 100 ? 8.743 13.422 -9.824 1.00 98.44 100 GLU A O 1
ATOM 736 N N . ASP A 1 101 ? 9.297 13.888 -11.955 1.00 98.75 101 ASP A N 1
ATOM 737 C CA . ASP A 1 101 ? 8.849 12.610 -12.500 1.00 98.75 101 ASP A CA 1
ATOM 738 C C . ASP A 1 101 ? 9.690 11.450 -11.953 1.00 98.75 101 ASP A C 1
ATOM 740 O O . ASP A 1 101 ? 10.923 11.497 -11.902 1.00 98.75 101 ASP A O 1
ATOM 744 N N . PHE A 1 102 ? 9.022 10.354 -11.596 1.00 98.75 102 PHE A N 1
ATOM 745 C CA . PHE A 1 102 ? 9.693 9.136 -11.169 1.00 98.75 102 PHE A CA 1
ATOM 746 C C . PHE A 1 102 ? 9.775 8.134 -12.318 1.00 98.75 102 PHE A C 1
ATOM 748 O O . PHE A 1 102 ? 8.767 7.593 -12.777 1.00 98.75 102 PHE A O 1
ATOM 755 N N . ILE A 1 103 ? 11.003 7.881 -12.771 1.00 98.62 103 ILE A N 1
ATOM 756 C CA . ILE A 1 103 ? 11.297 6.933 -13.845 1.00 98.62 103 ILE A CA 1
ATOM 757 C C . ILE A 1 103 ? 11.442 5.530 -13.258 1.00 98.62 103 ILE A C 1
ATOM 759 O O . ILE A 1 103 ? 12.352 5.269 -12.470 1.00 98.62 103 ILE A O 1
ATOM 763 N N . VAL A 1 104 ? 10.564 4.627 -13.679 1.00 98.75 104 VAL A N 1
ATOM 764 C CA . VAL A 1 104 ? 10.618 3.196 -13.378 1.00 98.75 104 VAL A CA 1
ATOM 765 C C . VAL A 1 104 ? 11.217 2.488 -14.580 1.00 98.75 104 VAL A C 1
ATOM 767 O O . VAL A 1 104 ? 10.689 2.601 -15.686 1.00 98.75 104 VAL A O 1
ATOM 770 N N . LYS A 1 105 ? 12.288 1.723 -14.379 1.00 98.62 105 LYS A N 1
ATOM 771 C CA . LYS A 1 105 ? 12.820 0.833 -15.412 1.00 98.62 105 LYS A CA 1
ATOM 772 C C . LYS A 1 105 ? 12.309 -0.586 -15.207 1.00 98.62 105 LYS A C 1
ATOM 774 O O . LYS A 1 105 ? 12.049 -1.019 -14.080 1.00 98.62 105 LYS A O 1
ATOM 779 N N . ARG A 1 106 ? 12.215 -1.352 -16.291 1.00 98.44 106 ARG A N 1
ATOM 780 C CA . ARG A 1 106 ? 11.983 -2.795 -16.230 1.00 98.44 106 ARG A CA 1
ATOM 781 C C . ARG A 1 106 ? 12.997 -3.432 -15.278 1.00 98.44 106 ARG A C 1
ATOM 783 O O . ARG A 1 106 ? 14.203 -3.236 -15.403 1.00 98.44 106 ARG A O 1
ATOM 790 N N . GLY A 1 107 ? 12.491 -4.232 -14.348 1.00 98.31 107 GLY A N 1
ATOM 791 C CA . GLY A 1 107 ? 13.278 -4.904 -13.320 1.00 98.31 107 GLY A CA 1
ATOM 792 C C . GLY A 1 107 ? 13.355 -4.169 -11.984 1.00 98.31 107 GLY A C 1
ATOM 793 O O . GLY A 1 107 ? 13.593 -4.821 -10.960 1.00 98.31 107 GLY A O 1
ATOM 794 N N . ASP A 1 108 ? 13.087 -2.861 -11.950 1.00 98.56 108 ASP A N 1
ATOM 795 C CA . ASP A 1 108 ? 13.132 -2.092 -10.709 1.00 98.56 108 ASP A CA 1
ATOM 796 C C . ASP A 1 108 ? 12.103 -2.611 -9.707 1.00 98.56 108 ASP A C 1
ATOM 798 O O . ASP A 1 108 ? 10.938 -2.837 -10.036 1.00 98.56 108 ASP A O 1
ATOM 802 N N . ARG A 1 109 ? 12.539 -2.776 -8.456 1.00 98.44 109 ARG A N 1
ATOM 803 C CA . ARG A 1 109 ? 11.680 -3.160 -7.332 1.00 98.44 109 ARG A CA 1
ATOM 804 C C . ARG A 1 109 ? 10.891 -1.941 -6.864 1.00 98.44 109 ARG A C 1
ATOM 806 O O . ARG A 1 109 ? 11.458 -1.062 -6.209 1.00 98.44 109 ARG A O 1
ATOM 813 N N . VAL A 1 110 ? 9.603 -1.894 -7.178 1.00 98.50 110 VAL A N 1
ATOM 814 C CA . VAL A 1 110 ? 8.752 -0.704 -6.995 1.00 98.50 110 VAL A CA 1
ATOM 815 C C . VAL A 1 110 ? 7.842 -0.772 -5.772 1.00 98.50 110 VAL A C 1
ATOM 817 O O . VAL A 1 110 ? 7.475 0.260 -5.223 1.00 98.50 110 VAL A O 1
ATOM 820 N N . ALA A 1 111 ? 7.516 -1.973 -5.303 1.00 98.69 111 ALA A N 1
ATOM 821 C CA . ALA A 1 111 ? 6.683 -2.200 -4.126 1.00 98.69 111 ALA A CA 1
ATOM 822 C C . ALA A 1 111 ? 7.090 -3.510 -3.445 1.00 98.69 111 ALA A C 1
ATOM 824 O O . ALA A 1 111 ? 8.001 -4.201 -3.905 1.00 98.69 111 ALA A O 1
ATOM 825 N N . GLN A 1 112 ? 6.420 -3.860 -2.356 1.00 98.75 112 GLN A N 1
ATOM 826 C CA . GLN A 1 112 ? 6.536 -5.178 -1.740 1.00 98.75 112 GLN A CA 1
ATOM 827 C C . GLN A 1 112 ? 5.151 -5.767 -1.483 1.00 98.75 112 GLN A C 1
ATOM 829 O O . GLN A 1 112 ? 4.210 -5.038 -1.187 1.00 98.75 112 GLN A O 1
ATOM 834 N N . LEU A 1 113 ? 5.029 -7.081 -1.608 1.00 98.50 113 LEU A N 1
ATOM 835 C CA . LEU A 1 113 ? 3.810 -7.839 -1.372 1.00 98.50 113 LEU A CA 1
ATOM 836 C C . LEU A 1 113 ? 3.865 -8.474 0.015 1.00 98.50 113 LEU A C 1
ATOM 838 O O . LEU A 1 113 ? 4.758 -9.278 0.276 1.00 98.50 113 LEU A O 1
ATOM 842 N N . ILE A 1 114 ? 2.919 -8.139 0.886 1.00 98.62 114 ILE A N 1
ATOM 843 C CA . ILE A 1 114 ? 2.800 -8.682 2.245 1.00 98.62 114 ILE A CA 1
ATOM 844 C C . ILE A 1 114 ? 1.570 -9.586 2.296 1.00 98.62 114 ILE A C 1
ATOM 846 O O . ILE A 1 114 ? 0.493 -9.196 1.859 1.00 98.62 114 ILE A O 1
ATOM 850 N N . LEU A 1 115 ? 1.725 -10.801 2.822 1.00 98.06 115 LEU A N 1
ATOM 851 C CA . LEU A 1 115 ? 0.601 -11.707 3.060 1.00 98.06 115 LEU A CA 1
ATOM 852 C C . LEU A 1 115 ? 0.004 -11.399 4.429 1.00 98.06 115 LEU A C 1
ATOM 854 O O . LEU A 1 115 ? 0.544 -11.817 5.455 1.00 98.06 115 LEU A O 1
ATOM 858 N N . GLU A 1 116 ? -1.091 -10.653 4.442 1.00 98.25 116 GLU A N 1
ATOM 859 C CA . GLU A 1 116 ? -1.750 -10.240 5.675 1.00 98.25 116 GLU A CA 1
ATOM 860 C C . GLU A 1 116 ? -2.892 -11.185 6.008 1.00 98.25 116 GLU A C 1
ATOM 862 O O . GLU A 1 116 ? -3.758 -11.455 5.176 1.00 98.25 116 GLU A O 1
ATOM 867 N N . LYS A 1 117 ? -2.869 -11.705 7.237 1.00 97.31 117 LYS A N 1
ATOM 868 C CA . LYS A 1 117 ? -3.923 -12.576 7.749 1.00 97.31 117 LYS A CA 1
ATOM 869 C C . LYS A 1 117 ? -5.193 -11.773 7.983 1.00 97.31 117 LYS A C 1
ATOM 871 O O . LYS A 1 117 ? -5.134 -10.688 8.556 1.00 97.31 117 LYS A O 1
ATOM 876 N N . ILE A 1 118 ? -6.319 -12.359 7.604 1.00 97.69 118 ILE A N 1
ATOM 877 C CA . ILE A 1 118 ? -7.653 -11.792 7.792 1.00 97.69 118 ILE A CA 1
ATOM 878 C C . ILE A 1 118 ? -8.598 -12.841 8.368 1.00 97.69 118 ILE A C 1
ATOM 880 O O . ILE A 1 118 ? -8.318 -14.041 8.331 1.00 97.69 118 ILE A O 1
ATOM 884 N N . ALA A 1 119 ? -9.724 -12.372 8.892 1.00 97.19 119 ALA A N 1
ATOM 885 C CA . ALA A 1 119 ? -10.881 -13.201 9.181 1.00 97.19 119 ALA A CA 1
ATOM 886 C C . ALA A 1 119 ? -11.968 -12.902 8.143 1.00 97.19 119 ALA A C 1
ATOM 888 O O . ALA A 1 119 ? -12.208 -11.739 7.819 1.00 97.19 119 ALA A O 1
ATOM 889 N N . TYR A 1 120 ? -12.621 -13.947 7.642 1.00 94.50 120 TYR A N 1
ATOM 890 C CA . TYR A 1 120 ? -13.868 -13.815 6.896 1.00 94.50 120 TYR A CA 1
ATOM 891 C C . TYR A 1 120 ? -15.004 -13.855 7.916 1.00 94.50 120 TYR A C 1
ATOM 893 O O . TYR A 1 120 ? -15.235 -14.899 8.522 1.00 94.50 120 TYR A O 1
ATOM 901 N N . ALA A 1 121 ? -15.635 -12.710 8.164 1.00 95.94 121 ALA A N 1
ATOM 902 C CA . ALA A 1 121 ? -16.716 -12.582 9.134 1.00 95.94 121 ALA A CA 1
ATOM 903 C C . ALA A 1 121 ? -18.058 -12.416 8.418 1.00 95.94 121 ALA A C 1
ATOM 905 O O . ALA A 1 121 ? -18.151 -11.664 7.446 1.00 95.94 121 ALA A O 1
ATOM 906 N N . ASP A 1 122 ? -19.085 -13.086 8.936 1.00 97.19 122 ASP A N 1
ATOM 907 C CA . ASP A 1 122 ? -20.471 -12.756 8.620 1.00 97.19 122 ASP A CA 1
ATOM 908 C C . ASP A 1 122 ? -20.857 -11.448 9.326 1.00 97.19 122 ASP A C 1
ATOM 910 O O . ASP A 1 122 ? -20.323 -11.117 10.388 1.00 97.19 122 ASP A O 1
ATOM 914 N N . ILE A 1 123 ? -21.767 -10.684 8.721 1.00 97.44 123 ILE A N 1
ATOM 915 C CA . ILE A 1 123 ? -22.236 -9.410 9.274 1.00 97.44 123 ILE A CA 1
ATOM 916 C C . ILE A 1 123 ? -23.505 -9.669 10.087 1.00 97.44 123 ILE A C 1
ATOM 918 O O . ILE A 1 123 ? -24.510 -10.102 9.524 1.00 97.44 123 ILE A O 1
ATOM 922 N N . ASP A 1 124 ? -23.458 -9.359 11.383 1.00 96.75 124 ASP A N 1
ATOM 923 C CA . ASP A 1 124 ? -24.611 -9.367 12.288 1.00 96.75 124 ASP A CA 1
ATOM 924 C C . ASP A 1 124 ? -25.023 -7.923 12.619 1.00 96.75 124 ASP A C 1
ATOM 926 O O . ASP A 1 124 ? -24.193 -7.118 13.049 1.00 96.75 124 ASP A O 1
ATOM 930 N N . VAL A 1 125 ? -26.282 -7.568 12.348 1.00 97.50 125 VAL A N 1
ATOM 931 C CA . VAL A 1 125 ? -26.804 -6.201 12.516 1.00 97.50 125 VAL A CA 1
ATOM 932 C C . VAL A 1 125 ? -27.601 -6.139 13.815 1.00 97.50 125 VAL A C 1
ATOM 934 O O . VAL A 1 125 ? -28.629 -6.801 13.940 1.00 97.50 125 VAL A O 1
ATOM 937 N N . VAL A 1 126 ? -27.140 -5.319 14.759 1.00 97.56 126 VAL A N 1
ATOM 938 C CA . VAL A 1 126 ? -27.683 -5.204 16.121 1.00 97.56 126 VAL A CA 1
ATOM 939 C C . VAL A 1 126 ? -28.116 -3.770 16.434 1.00 97.56 126 VAL A C 1
ATOM 941 O O . VAL A 1 126 ? -27.612 -2.823 15.834 1.00 97.56 126 VAL A O 1
ATOM 944 N N . GLU A 1 127 ? -29.037 -3.609 17.387 1.00 96.75 127 GLU A N 1
ATOM 945 C CA . GLU A 1 127 ? -29.507 -2.288 17.843 1.00 96.75 127 GLU A CA 1
ATOM 946 C C . GLU A 1 127 ? -28.493 -1.586 18.767 1.00 96.75 127 GLU A C 1
ATOM 948 O O . GLU A 1 127 ? -28.414 -0.360 18.786 1.00 96.75 127 GLU A O 1
ATOM 953 N N . GLU A 1 128 ? -27.689 -2.350 19.514 1.00 94.81 128 GLU A N 1
ATOM 954 C CA . GLU A 1 128 ? -26.705 -1.834 20.473 1.00 94.81 128 GLU A CA 1
ATOM 955 C C . GLU A 1 128 ? -25.396 -2.643 20.408 1.00 94.81 128 GLU A C 1
ATOM 957 O O . GLU A 1 128 ? -25.414 -3.843 20.138 1.00 94.81 128 GLU A O 1
ATOM 962 N N . ILE A 1 129 ? -24.260 -1.980 20.660 1.00 95.88 129 ILE A N 1
ATOM 963 C CA . ILE A 1 129 ? -22.907 -2.570 20.731 1.00 95.88 129 ILE A CA 1
ATOM 964 C C . ILE A 1 129 ? -22.345 -2.302 22.132 1.00 95.88 129 ILE A C 1
ATOM 966 O O . ILE A 1 129 ? -22.607 -1.237 22.696 1.00 95.88 129 ILE A O 1
ATOM 970 N N . GLU A 1 130 ? -21.572 -3.233 22.701 1.00 95.19 130 GLU A N 1
ATOM 971 C CA . GLU A 1 130 ? -21.054 -3.087 24.065 1.00 95.19 130 GLU A CA 1
ATOM 972 C C . GLU A 1 130 ? -20.128 -1.866 24.237 1.00 95.19 130 GLU A C 1
ATOM 974 O O . GLU A 1 130 ? -19.288 -1.555 23.386 1.00 95.19 130 GLU A O 1
ATOM 979 N N . GLU A 1 131 ? -20.240 -1.182 25.382 1.00 95.38 131 GLU A N 1
ATOM 980 C CA . GLU A 1 131 ? -19.351 -0.071 25.728 1.00 95.38 131 GLU A CA 1
ATOM 981 C C . GLU A 1 131 ? -17.927 -0.557 2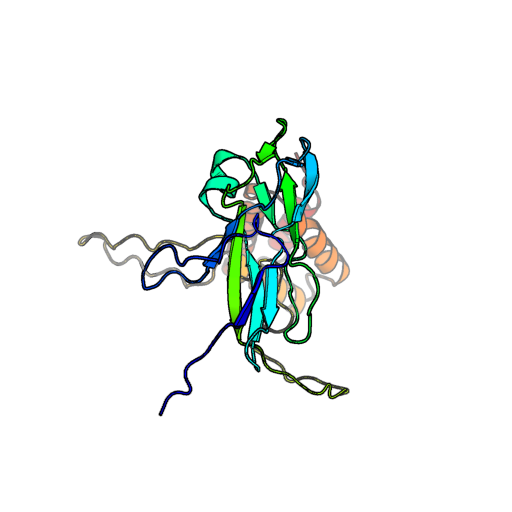6.048 1.00 95.38 131 GLU A C 1
ATOM 983 O O . GLU A 1 131 ? -17.708 -1.615 26.641 1.00 95.38 131 GLU A O 1
ATOM 988 N N . THR A 1 132 ? -16.930 0.257 25.696 1.00 94.81 132 THR A N 1
ATOM 989 C CA . THR A 1 132 ? -15.516 0.014 26.023 1.00 94.81 132 THR A CA 1
ATOM 990 C C . THR A 1 132 ? -14.900 1.254 26.658 1.00 94.81 132 THR A C 1
ATOM 992 O O . THR A 1 132 ? -15.382 2.364 26.436 1.00 94.81 132 THR A O 1
ATOM 995 N N . GLU A 1 133 ? -13.776 1.101 27.366 1.00 89.12 133 GLU A N 1
ATOM 996 C CA . GLU A 1 133 ? -13.023 2.238 27.929 1.00 89.12 133 GLU A CA 1
ATOM 997 C C . GLU A 1 133 ? -12.645 3.293 26.872 1.00 89.12 133 GLU A C 1
ATOM 999 O O . GLU A 1 133 ? -12.564 4.480 27.178 1.00 89.12 133 GLU A O 1
ATOM 1004 N N . ARG A 1 134 ? -12.430 2.879 25.612 1.00 88.94 134 ARG A N 1
ATOM 1005 C CA . ARG A 1 134 ? -12.135 3.803 24.506 1.00 88.94 134 ARG A CA 1
ATOM 1006 C C . ARG A 1 134 ? -13.381 4.534 23.997 1.00 88.94 134 ARG A C 1
ATOM 1008 O O . ARG A 1 134 ? -13.258 5.664 23.517 1.00 88.94 134 ARG A O 1
ATOM 1015 N N . GLY A 1 135 ? -14.551 3.897 24.064 1.00 92.75 135 GLY A N 1
ATOM 1016 C CA . GLY A 1 135 ? -15.819 4.423 23.557 1.00 92.75 135 GLY A CA 1
ATOM 1017 C C . GLY A 1 135 ? -15.701 4.986 22.134 1.00 92.75 135 GLY A C 1
ATOM 1018 O O . GLY A 1 135 ? -15.101 4.374 21.251 1.00 92.75 135 GLY A O 1
ATOM 1019 N N . ALA A 1 136 ? -16.221 6.198 21.924 1.00 91.12 136 ALA A N 1
ATOM 1020 C CA . ALA A 1 136 ? -16.175 6.913 20.643 1.00 91.12 136 ALA A CA 1
ATOM 1021 C C . ALA A 1 136 ? -14.846 7.661 20.360 1.00 91.12 136 ALA A C 1
ATOM 1023 O O . ALA A 1 136 ? -14.765 8.453 19.419 1.00 91.12 136 ALA A O 1
ATOM 1024 N N . GLY A 1 137 ? -13.793 7.464 21.164 1.00 85.81 137 GLY A N 1
ATOM 1025 C CA . GLY A 1 137 ? -12.516 8.166 21.003 1.00 85.81 137 GLY A CA 1
ATOM 1026 C C . GLY A 1 137 ? -11.703 7.697 19.784 1.00 85.81 137 GLY A C 1
ATOM 1027 O O . GLY A 1 137 ? -11.210 6.569 19.755 1.00 85.81 137 GLY A O 1
ATOM 1028 N N . GLY A 1 138 ? -11.457 8.588 18.818 1.00 88.12 138 GLY A N 1
ATOM 1029 C CA . GLY A 1 138 ? -10.625 8.353 17.626 1.00 88.12 138 GLY A CA 1
ATOM 1030 C C . GLY A 1 138 ? -9.847 9.602 17.184 1.00 88.12 138 GLY A C 1
ATOM 1031 O O . GLY A 1 138 ? -9.865 10.611 17.878 1.00 88.12 138 GLY A O 1
ATOM 1032 N N . PHE A 1 139 ? -9.148 9.537 16.042 1.00 82.56 139 PHE A N 1
ATOM 1033 C CA . PHE A 1 139 ? -8.477 10.693 15.407 1.00 82.56 139 PHE A CA 1
ATOM 1034 C C . PHE A 1 139 ? -7.508 11.480 16.311 1.00 82.56 139 PHE A C 1
ATOM 1036 O O . PHE A 1 139 ? -7.541 12.704 16.361 1.00 82.56 139 PHE A O 1
ATOM 1043 N N . GLY A 1 140 ? -6.631 10.778 17.031 1.00 78.62 140 GLY A N 1
ATOM 1044 C CA . GLY A 1 140 ? -5.687 11.422 17.953 1.00 78.62 140 GLY A CA 1
ATOM 1045 C C . GLY A 1 140 ? -6.237 11.634 19.366 1.00 78.62 140 GLY A C 1
ATOM 1046 O O . GLY A 1 140 ? -5.665 12.406 20.127 1.00 78.62 140 GLY A O 1
ATOM 1047 N N . SER A 1 141 ? -7.296 10.914 19.754 1.00 77.50 141 SER A N 1
ATOM 1048 C CA . SER A 1 141 ? -7.862 10.920 21.115 1.00 77.50 141 SER A CA 1
ATOM 1049 C C . SER A 1 141 ? -6.864 10.570 22.228 1.00 77.50 141 SER A C 1
ATOM 1051 O O . SER A 1 141 ? -7.105 10.888 23.387 1.00 77.50 141 SER A O 1
ATOM 1053 N N . THR A 1 142 ? -5.738 9.939 21.888 1.00 76.00 142 THR A N 1
ATOM 1054 C CA . THR A 1 142 ? -4.644 9.614 22.816 1.00 76.00 142 THR A CA 1
ATOM 1055 C C . THR A 1 142 ? -3.567 10.700 22.899 1.00 76.00 142 THR A C 1
ATOM 1057 O O . THR A 1 142 ? -2.565 10.502 23.581 1.00 76.00 142 THR A O 1
ATOM 1060 N N . GLY A 1 143 ? -3.744 11.827 22.203 1.00 79.50 143 GLY A N 1
ATOM 1061 C CA . GLY A 1 143 ? -2.740 12.881 22.090 1.00 79.50 143 GLY A CA 1
ATOM 1062 C C . GLY A 1 143 ? -1.530 12.480 21.239 1.00 79.50 143 GLY A C 1
ATOM 1063 O O . GLY A 1 143 ? -1.440 11.365 20.721 1.00 79.50 143 GLY A O 1
ATOM 1064 N N . VAL A 1 144 ? -0.602 13.425 21.081 1.00 73.12 144 VAL A N 1
ATOM 1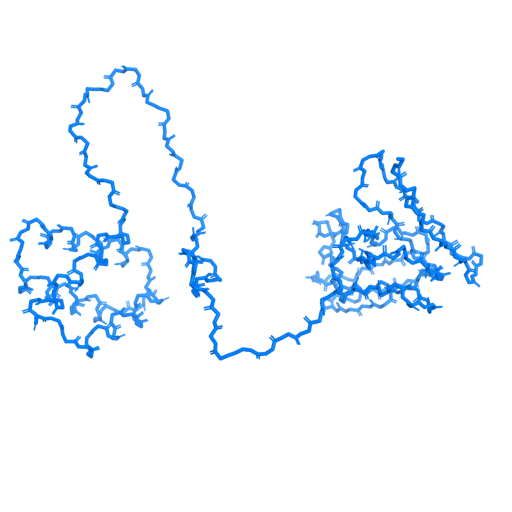065 C CA . VAL A 1 144 ? 0.668 13.252 20.346 1.00 73.12 144 VAL A CA 1
ATOM 1066 C C . VAL A 1 144 ? 1.894 13.291 21.262 1.00 73.12 144 VAL A C 1
ATOM 1068 O O . VAL A 1 144 ? 2.998 12.966 20.829 1.00 73.12 144 VAL A O 1
ATOM 1071 N N . GLU A 1 145 ? 1.714 13.665 22.529 1.00 71.50 145 GLU A N 1
ATOM 1072 C CA . GLU A 1 145 ? 2.799 13.821 23.491 1.00 71.50 145 GLU A CA 1
ATOM 1073 C C . GLU A 1 145 ? 2.908 12.615 24.421 1.00 71.50 145 GLU A C 1
ATOM 1075 O O . GLU A 1 145 ? 1.951 12.211 25.079 1.00 71.50 145 GLU A O 1
ATOM 1080 N N . HIS A 1 146 ? 4.122 12.089 24.550 1.00 59.81 146 HIS A N 1
ATOM 1081 C CA . HIS A 1 146 ? 4.504 11.295 25.708 1.00 59.81 146 HIS A CA 1
ATOM 1082 C C . HIS A 1 146 ? 5.255 12.202 26.679 1.00 59.81 146 HIS A C 1
ATOM 1084 O O . HIS A 1 146 ? 6.342 12.688 26.360 1.00 59.81 146 HIS A O 1
ATOM 1090 N N . THR A 1 147 ? 4.736 12.392 27.893 1.00 59.41 147 THR A N 1
ATOM 1091 C CA . THR A 1 147 ? 5.509 13.041 28.955 1.00 59.41 147 THR A CA 1
ATOM 1092 C C . THR A 1 147 ? 6.660 12.116 29.349 1.00 59.41 147 THR A C 1
ATOM 1094 O O . THR A 1 147 ? 6.485 11.152 30.099 1.00 59.41 147 THR A O 1
ATOM 1097 N N . LEU A 1 148 ? 7.858 12.381 28.828 1.00 58.59 148 LEU A N 1
ATOM 1098 C CA . LEU A 1 148 ? 9.067 11.700 29.272 1.00 58.59 148 LEU A CA 1
ATOM 1099 C C . LEU A 1 148 ? 9.318 12.094 30.731 1.00 58.59 148 LEU A C 1
ATOM 1101 O O . LEU A 1 148 ? 9.717 13.222 31.022 1.00 58.59 148 LEU A O 1
ATOM 1105 N N . LYS A 1 149 ? 9.079 11.170 31.668 1.00 53.53 149 LYS A N 1
ATOM 1106 C CA . LYS A 1 149 ? 9.509 11.356 33.057 1.00 53.53 149 LYS A CA 1
ATOM 1107 C C . LYS A 1 149 ? 11.031 11.495 33.049 1.00 53.53 149 LYS A C 1
ATOM 1109 O O . LYS A 1 149 ? 11.727 10.548 32.680 1.00 53.53 149 LYS A O 1
ATOM 1114 N N . ARG A 1 150 ? 11.557 12.662 33.440 1.00 51.94 150 ARG A N 1
ATOM 1115 C CA . ARG A 1 150 ? 12.999 12.808 33.679 1.00 51.94 150 ARG A CA 1
ATOM 1116 C C . ARG A 1 150 ? 13.424 11.777 34.734 1.00 51.94 150 ARG A C 1
ATOM 1118 O O . ARG A 1 150 ? 12.705 11.615 35.724 1.00 51.94 150 ARG A O 1
ATOM 1125 N N . PRO A 1 151 ? 14.560 11.081 34.556 1.00 55.75 151 PRO A N 1
ATOM 1126 C CA . PRO A 1 151 ? 15.130 10.294 35.641 1.00 55.75 151 PRO A CA 1
ATOM 1127 C C . PRO A 1 151 ? 15.366 11.219 36.843 1.00 55.75 151 PRO A C 1
ATOM 1129 O O . PRO A 1 151 ? 15.912 12.311 36.678 1.00 55.75 151 PRO A O 1
ATOM 1132 N N . ARG A 1 152 ? 14.908 10.806 38.034 1.00 51.62 152 ARG A N 1
ATOM 1133 C CA . ARG A 1 152 ? 15.139 11.552 39.281 1.00 51.62 152 ARG A CA 1
ATOM 1134 C C . ARG A 1 152 ? 16.641 11.756 39.471 1.00 51.62 152 ARG A C 1
ATOM 1136 O O . ARG A 1 152 ? 17.395 10.785 39.400 1.00 51.62 152 ARG A O 1
ATOM 1143 N N . GLN A 1 153 ? 17.060 12.992 39.734 1.00 56.06 153 GLN A N 1
ATOM 1144 C CA . GLN A 1 153 ? 18.395 13.232 40.272 1.00 56.06 153 GLN A CA 1
ATOM 1145 C C . GLN A 1 153 ? 18.432 12.731 41.730 1.00 56.06 153 GLN A C 1
ATOM 1147 O O . GLN A 1 153 ? 17.435 12.902 42.434 1.00 56.06 153 GLN A O 1
ATOM 1152 N N . PRO A 1 154 ? 19.525 12.089 42.187 1.00 56.31 154 PRO A N 1
ATOM 1153 C CA . PRO A 1 154 ? 19.582 11.430 43.498 1.00 56.31 154 PRO A CA 1
ATOM 1154 C C . PRO A 1 154 ? 19.301 12.329 44.712 1.00 56.31 154 PRO A C 1
ATOM 1156 O O . PRO A 1 154 ? 18.903 11.807 45.747 1.00 56.31 154 PRO A O 1
ATOM 1159 N N . ASP A 1 155 ? 19.449 13.651 44.575 1.00 54.66 155 ASP A N 1
ATOM 1160 C CA . ASP A 1 155 ? 19.483 14.586 45.708 1.00 54.66 155 ASP A CA 1
ATOM 1161 C C . ASP A 1 155 ? 18.331 15.610 45.736 1.00 54.66 155 ASP A C 1
ATOM 1163 O O . ASP A 1 155 ? 18.388 16.584 46.487 1.00 54.66 155 ASP A O 1
ATOM 1167 N N . GLU A 1 156 ? 17.265 15.432 44.944 1.00 44.22 156 GLU A N 1
ATOM 1168 C CA . GLU A 1 156 ? 16.103 16.325 45.051 1.00 44.22 156 GLU A CA 1
ATOM 1169 C C . GLU A 1 156 ? 15.311 16.043 46.344 1.00 44.22 156 GLU A C 1
ATOM 1171 O O . GLU A 1 156 ? 14.814 14.925 46.534 1.00 44.22 156 GLU A O 1
ATOM 1176 N N . PRO A 1 157 ? 15.148 17.037 47.243 1.00 43.75 157 PRO A N 1
ATOM 1177 C CA . PRO A 1 157 ? 14.323 16.872 48.431 1.00 43.75 157 PRO A CA 1
ATOM 1178 C C . PRO A 1 157 ? 12.875 16.602 48.016 1.00 43.75 157 PRO A C 1
ATOM 1180 O O . PRO A 1 157 ? 12.382 17.176 47.045 1.00 43.75 157 PRO A O 1
ATOM 1183 N N . MET A 1 158 ? 12.187 15.732 48.765 1.00 41.59 158 MET A N 1
ATOM 1184 C CA . MET A 1 158 ? 10.770 15.423 48.561 1.00 41.59 158 MET A CA 1
ATOM 1185 C C . MET A 1 158 ? 9.917 16.692 48.692 1.00 41.59 158 MET A C 1
ATOM 1187 O O . MET A 1 158 ? 9.391 17.000 49.760 1.00 41.59 158 MET A O 1
ATOM 1191 N N . ALA A 1 159 ? 9.738 17.418 47.592 1.00 43.94 159 ALA A N 1
ATOM 1192 C CA . ALA A 1 159 ? 8.618 18.324 47.453 1.00 43.94 159 ALA A CA 1
ATOM 1193 C C . ALA A 1 159 ? 7.351 17.464 47.453 1.00 43.94 159 ALA A C 1
ATOM 1195 O O . ALA A 1 159 ? 7.269 16.466 46.729 1.00 43.94 159 ALA A O 1
ATOM 1196 N N . ALA A 1 160 ? 6.387 17.827 48.300 1.00 40.66 160 ALA A N 1
ATOM 1197 C CA . ALA A 1 160 ? 5.073 17.207 48.310 1.00 40.66 160 ALA A CA 1
ATOM 1198 C C . ALA A 1 160 ? 4.546 17.170 46.872 1.00 40.66 160 ALA A C 1
ATOM 1200 O O . ALA A 1 160 ? 4.432 18.199 46.208 1.00 40.66 160 ALA A O 1
ATOM 1201 N N . SER A 1 161 ? 4.302 15.962 46.378 1.00 35.72 161 SER A N 1
ATOM 1202 C CA . SER A 1 161 ? 3.845 15.715 45.019 1.00 35.72 161 SER A CA 1
ATOM 1203 C C . SER A 1 161 ? 2.565 16.510 44.744 1.00 35.72 161 SER A C 1
ATOM 1205 O O . SER A 1 161 ? 1.568 16.263 45.430 1.00 35.72 161 SER A O 1
ATOM 1207 N N . PRO A 1 162 ? 2.536 17.424 43.755 1.00 40.94 162 PRO A N 1
ATOM 1208 C CA . PRO A 1 162 ? 1.271 17.920 43.246 1.00 40.94 162 PRO A CA 1
ATOM 1209 C C . PRO A 1 162 ? 0.525 16.747 42.592 1.00 40.94 162 PRO A C 1
ATOM 1211 O O . PRO A 1 162 ? 1.109 15.928 41.882 1.00 40.94 162 PRO A O 1
ATOM 1214 N N . SER A 1 163 ? -0.759 16.640 42.921 1.00 39.44 163 SER A N 1
ATOM 1215 C CA . SER A 1 163 ? -1.675 15.570 42.508 1.00 39.44 163 SER A CA 1
ATOM 1216 C C . SER A 1 163 ? -1.689 15.360 40.975 1.00 39.44 163 SER A C 1
ATOM 1218 O O . SER A 1 163 ? -1.559 16.337 40.235 1.00 39.44 163 SER A O 1
ATOM 1220 N N . PRO A 1 164 ? -1.852 14.119 40.467 1.00 37.97 164 PRO A N 1
ATOM 1221 C CA . PRO A 1 164 ? -1.570 13.733 39.082 1.00 37.97 164 PRO A CA 1
ATOM 1222 C C . PRO A 1 164 ? -2.755 13.977 38.130 1.00 37.97 164 PRO A C 1
ATOM 1224 O O . PRO A 1 164 ? -3.195 13.069 37.432 1.00 37.97 164 PRO A O 1
ATOM 1227 N N . ALA A 1 165 ? -3.280 15.197 38.098 1.00 43.47 165 ALA A N 1
ATOM 1228 C CA . ALA A 1 165 ? -4.275 15.608 37.111 1.00 43.47 165 ALA A CA 1
ATOM 1229 C C . ALA A 1 165 ? -3.565 16.390 35.999 1.00 43.47 165 ALA A C 1
ATOM 1231 O O . ALA A 1 165 ? -3.036 17.472 36.252 1.00 43.47 165 ALA A O 1
ATOM 1232 N N . GLY A 1 166 ? -3.501 15.833 34.786 1.00 57.91 166 GLY A N 1
ATOM 1233 C CA . GLY A 1 166 ? -2.980 16.555 33.620 1.00 57.91 166 GLY A CA 1
ATOM 1234 C C . GLY A 1 166 ? -3.786 17.829 33.339 1.00 57.91 166 GLY A C 1
ATOM 1235 O O . GLY A 1 166 ? -4.929 17.952 33.762 1.00 57.91 166 GLY A O 1
ATOM 1236 N N . ASP A 1 167 ? -3.216 18.788 32.614 1.00 58.84 167 ASP A N 1
ATOM 1237 C CA . ASP A 1 167 ? -3.821 20.114 32.383 1.00 58.84 167 ASP A CA 1
ATOM 1238 C C . ASP A 1 167 ? -5.228 20.030 31.771 1.00 58.84 167 ASP A C 1
ATOM 1240 O O . ASP A 1 167 ? -6.123 20.778 32.161 1.00 58.84 167 ASP A O 1
ATOM 1244 N N . ALA A 1 168 ? -5.457 19.048 30.895 1.00 62.00 168 ALA A N 1
ATOM 1245 C CA . ALA A 1 168 ? -6.777 18.742 30.350 1.00 62.00 168 ALA A CA 1
ATOM 1246 C C . ALA A 1 168 ? -7.764 18.226 31.418 1.00 62.00 168 ALA A C 1
ATOM 1248 O O . ALA A 1 168 ? -8.928 18.620 31.414 1.00 62.00 168 ALA A O 1
ATOM 1249 N N . ASP A 1 169 ? -7.300 17.403 32.363 1.00 74.50 169 ASP A N 1
ATOM 1250 C CA . ASP A 1 169 ? -8.107 16.900 33.485 1.00 74.50 169 ASP A CA 1
ATOM 1251 C C . ASP A 1 169 ? -8.498 18.037 34.440 1.00 74.50 169 ASP A C 1
ATOM 1253 O O . ASP A 1 169 ? -9.629 18.101 34.918 1.00 74.50 169 ASP A O 1
ATOM 1257 N N . VAL A 1 170 ? -7.603 19.008 34.655 1.00 81.62 170 VAL A N 1
ATOM 1258 C CA . VAL A 1 170 ? -7.908 20.208 35.448 1.00 81.62 170 VAL A CA 1
ATOM 1259 C C . VAL A 1 170 ? -9.049 21.004 34.816 1.00 81.62 170 VAL A C 1
ATOM 1261 O O . VAL A 1 170 ? -10.006 21.352 35.509 1.00 81.62 170 VAL A O 1
ATOM 1264 N N . VAL A 1 171 ? -8.967 21.289 33.513 1.00 83.69 171 VAL A N 1
ATOM 1265 C CA . VAL A 1 171 ? -9.999 22.075 32.824 1.00 83.69 171 VAL A CA 1
ATOM 1266 C C . VAL A 1 171 ? -11.339 21.342 32.844 1.00 83.69 171 VAL A C 1
ATOM 1268 O O . VAL A 1 171 ? -12.356 21.947 33.174 1.00 83.69 171 VAL A O 1
ATOM 1271 N N . VAL A 1 172 ? -11.354 20.036 32.561 1.00 84.50 172 VAL A N 1
ATOM 1272 C CA . VAL A 1 172 ? -12.588 19.233 32.584 1.00 84.50 172 VAL A CA 1
ATOM 1273 C C . VAL A 1 172 ? -13.223 19.245 33.974 1.00 84.50 172 VAL A C 1
ATOM 1275 O O . VAL A 1 172 ? -14.406 19.561 34.098 1.00 84.50 172 VAL A O 1
ATOM 1278 N N . ARG A 1 173 ? -12.441 18.999 35.030 1.00 86.06 173 ARG A N 1
ATOM 1279 C CA . ARG A 1 173 ? -12.941 18.978 36.413 1.00 86.06 173 ARG A CA 1
ATOM 1280 C C . ARG A 1 173 ? -13.463 20.334 36.879 1.00 86.06 173 ARG A C 1
ATOM 1282 O O . ARG A 1 173 ? -14.498 20.394 37.541 1.00 86.06 173 ARG A O 1
ATOM 1289 N N . ALA A 1 174 ? -12.777 21.419 36.523 1.00 88.38 174 ALA A N 1
ATOM 1290 C CA . ALA A 1 174 ? -13.223 22.775 36.826 1.00 88.38 174 ALA A CA 1
ATOM 1291 C C . ALA A 1 174 ? -14.559 23.097 36.140 1.00 88.38 174 ALA A C 1
ATOM 1293 O O . ALA A 1 174 ? -15.487 23.588 36.785 1.00 88.38 174 ALA A O 1
ATOM 1294 N N . LEU A 1 175 ? -14.692 22.754 34.854 1.00 87.62 175 LEU A N 1
ATOM 1295 C CA . LEU A 1 175 ? -15.928 22.966 34.102 1.00 87.62 175 LEU A CA 1
ATOM 1296 C C . LEU A 1 175 ? -17.081 22.114 34.640 1.00 87.62 175 LEU A C 1
ATOM 1298 O O . LEU A 1 175 ? -18.190 22.620 34.783 1.00 87.62 175 LEU A O 1
ATOM 1302 N N . GLU A 1 176 ? -16.841 20.850 34.992 1.00 86.62 176 GLU A N 1
ATOM 1303 C CA . GLU A 1 176 ? -17.857 20.007 35.632 1.00 86.62 176 GLU A CA 1
ATOM 1304 C C . GLU A 1 176 ? -18.354 20.599 36.951 1.00 86.62 176 GLU A C 1
ATOM 1306 O O . GLU A 1 176 ? -19.549 20.534 37.243 1.00 86.62 176 GLU A O 1
ATOM 1311 N N . GLN A 1 177 ? -17.460 21.189 37.744 1.00 89.69 177 GLN A N 1
ATOM 1312 C CA . GLN A 1 177 ? -17.834 21.816 39.003 1.00 89.69 177 GLN A CA 1
ATOM 1313 C C . GLN A 1 177 ? -18.672 23.086 38.790 1.00 89.69 177 GLN A C 1
ATOM 1315 O O . GLN A 1 177 ? -19.666 23.272 39.490 1.00 89.69 177 GLN A O 1
ATOM 1320 N N . LEU A 1 178 ? -18.325 23.913 37.798 1.00 88.19 178 LEU A N 1
ATOM 1321 C CA . LEU A 1 178 ? -19.095 25.109 37.430 1.00 88.19 178 LEU A CA 1
ATOM 1322 C C . LEU A 1 178 ? -20.477 24.770 36.847 1.00 88.19 178 LEU A C 1
ATOM 1324 O O . LEU A 1 178 ? -21.446 25.485 37.098 1.00 88.19 178 LEU A O 1
ATOM 1328 N N . VAL A 1 179 ? -20.591 23.664 36.103 1.00 87.06 179 VAL A N 1
ATOM 1329 C CA . VAL A 1 179 ? -21.885 23.157 35.611 1.00 87.06 179 VAL A CA 1
ATOM 1330 C C . VAL A 1 179 ? -22.730 22.640 36.775 1.00 87.06 179 VAL A C 1
ATOM 1332 O O . VAL A 1 179 ? -23.899 23.000 36.894 1.00 87.06 179 VAL A O 1
ATOM 1335 N N . LYS A 1 180 ? -22.144 21.847 37.683 1.00 86.38 180 LYS A N 1
ATOM 1336 C CA . LYS A 1 180 ? -22.846 21.335 38.876 1.00 86.38 180 LYS A CA 1
ATOM 1337 C C . LYS A 1 180 ? -23.338 22.450 39.798 1.00 86.38 180 LYS A C 1
ATOM 1339 O O . LYS A 1 180 ? -24.365 22.278 40.445 1.00 86.38 180 LYS A O 1
ATOM 1344 N N . SER A 1 181 ? -22.632 23.579 39.860 1.00 85.69 181 SER A N 1
ATOM 1345 C CA . SER A 1 181 ? -23.053 24.738 40.651 1.00 85.69 181 SER A CA 1
ATOM 1346 C C . SER A 1 181 ? -24.064 25.645 39.944 1.00 85.69 181 SER A C 1
ATOM 1348 O O . SER A 1 181 ? -24.493 26.628 40.540 1.00 85.69 181 SER A O 1
ATOM 1350 N N . GLY A 1 182 ? -24.419 25.363 38.684 1.00 85.12 182 GLY A N 1
ATOM 1351 C CA . GLY A 1 182 ? -25.289 26.215 37.868 1.00 85.12 182 GLY A CA 1
ATOM 1352 C C . GLY A 1 182 ? -24.645 27.534 37.426 1.00 85.12 182 GLY A C 1
ATOM 1353 O O . GLY A 1 182 ? -25.343 28.410 36.925 1.00 85.12 182 GLY A O 1
ATOM 1354 N N . ALA A 1 183 ? -23.329 27.690 37.609 1.00 84.44 183 ALA A N 1
ATOM 1355 C CA . ALA A 1 183 ? -22.600 28.903 37.236 1.00 84.44 183 ALA A CA 1
ATOM 1356 C C . ALA A 1 183 ? -22.298 28.960 35.728 1.00 84.44 183 ALA A C 1
ATOM 1358 O O . ALA A 1 183 ? -22.156 30.045 35.169 1.00 84.44 183 ALA A O 1
ATOM 1359 N N . LEU A 1 184 ? -22.206 27.798 35.071 1.00 86.31 184 LEU A N 1
ATOM 1360 C CA . LEU A 1 184 ? -21.974 27.674 33.634 1.00 86.31 184 LEU A CA 1
ATOM 1361 C C . LEU A 1 184 ? -23.175 27.004 32.957 1.00 86.31 184 LEU A C 1
ATOM 1363 O O . LEU A 1 184 ? -23.473 25.844 33.239 1.00 86.31 184 LEU A O 1
ATOM 1367 N N . ASP A 1 185 ? -23.837 27.726 32.053 1.00 85.06 185 ASP A N 1
ATOM 1368 C CA . ASP A 1 185 ? -24.952 27.201 31.263 1.00 85.06 185 ASP A CA 1
ATOM 1369 C C . ASP A 1 185 ? -24.484 26.365 30.052 1.00 85.06 185 ASP A C 1
ATOM 1371 O O . ASP A 1 185 ? -23.312 26.367 29.650 1.00 85.06 185 ASP A O 1
ATOM 1375 N N . ASP A 1 186 ? -25.421 25.624 29.454 1.00 77.38 186 ASP A N 1
ATOM 1376 C CA . ASP A 1 186 ? -25.135 24.752 28.310 1.00 77.38 186 ASP A CA 1
ATOM 1377 C C . ASP A 1 186 ? -24.688 25.531 27.061 1.00 77.38 186 ASP A C 1
ATOM 1379 O O . ASP A 1 186 ? -23.899 25.019 26.259 1.00 77.38 186 ASP A O 1
ATOM 1383 N N . ALA A 1 187 ? -25.126 26.786 26.912 1.00 82.25 187 ALA A N 1
ATOM 1384 C CA . ALA A 1 187 ? -24.756 27.640 25.788 1.00 82.25 187 ALA A CA 1
ATOM 1385 C C . ALA A 1 187 ? -23.273 28.046 25.856 1.00 82.25 187 ALA A C 1
ATOM 1387 O O . ALA A 1 187 ? -22.526 27.830 24.895 1.00 82.25 187 ALA A O 1
ATOM 1388 N N . LYS A 1 188 ? -22.807 28.548 27.006 1.00 81.94 188 LYS A N 1
ATOM 1389 C CA . LYS A 1 188 ? -21.395 28.878 27.250 1.00 81.94 188 LYS A CA 1
ATOM 1390 C C . LYS A 1 188 ? -20.513 27.635 27.211 1.00 81.94 188 LYS A C 1
ATOM 1392 O O . LYS A 1 188 ? -19.406 27.679 26.671 1.00 81.94 188 LYS A O 1
ATOM 1397 N N . ARG A 1 189 ? -21.006 26.492 27.700 1.00 82.12 189 ARG A N 1
ATOM 1398 C CA . ARG A 1 189 ? -20.302 25.205 27.584 1.00 82.12 189 ARG A CA 1
ATOM 1399 C C . ARG A 1 189 ? -20.071 24.808 26.123 1.00 82.12 189 ARG A C 1
ATOM 1401 O O . ARG A 1 189 ? -18.992 24.315 25.786 1.00 82.12 189 ARG A O 1
ATOM 1408 N N . MET A 1 190 ? -21.056 25.018 25.251 1.00 81.00 190 MET A N 1
ATOM 1409 C CA . MET A 1 190 ? -20.927 24.732 23.819 1.00 81.00 190 MET A CA 1
ATOM 1410 C C . MET A 1 190 ? -19.931 25.679 23.135 1.00 81.00 190 ME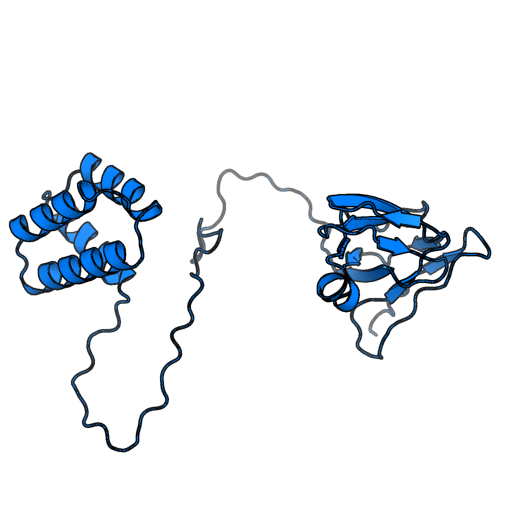T A C 1
ATOM 1412 O O . MET A 1 190 ? -19.091 25.221 22.358 1.00 81.00 190 MET A O 1
ATOM 1416 N N . GLN A 1 191 ? -19.954 26.969 23.484 1.00 84.50 191 GLN A N 1
ATOM 1417 C CA . GLN A 1 191 ? -18.991 27.959 22.986 1.00 84.50 191 GLN A CA 1
ATOM 1418 C C . GLN A 1 191 ? -17.551 27.633 23.403 1.00 84.50 191 GLN A C 1
ATOM 1420 O O . GLN A 1 191 ? -16.641 27.696 22.577 1.00 84.50 191 GLN A O 1
ATOM 1425 N N . LEU A 1 192 ? -17.343 27.206 24.652 1.00 86.06 192 LEU A N 1
ATOM 1426 C CA . LEU A 1 192 ? -16.035 26.768 25.147 1.00 86.06 192 LEU A CA 1
ATOM 1427 C C . LEU A 1 192 ? -15.483 25.586 24.350 1.00 86.06 192 LEU A C 1
ATOM 1429 O O . LEU A 1 192 ? -14.319 25.612 23.955 1.00 86.06 192 LEU A O 1
ATOM 1433 N N . LYS A 1 193 ? -16.318 24.579 24.062 1.00 82.19 193 LYS A N 1
ATOM 1434 C CA . LYS A 1 193 ? -15.916 23.422 23.245 1.00 82.19 193 LYS A CA 1
ATOM 1435 C C . LYS A 1 193 ? -15.509 23.834 21.831 1.00 82.19 193 LYS A C 1
ATOM 1437 O O . LYS A 1 193 ? -14.484 23.376 21.336 1.00 82.19 193 LYS A O 1
ATOM 1442 N N . GLN A 1 194 ? -16.285 24.712 21.195 1.00 82.00 194 GLN A N 1
ATOM 1443 C CA . GLN A 1 194 ? -15.976 25.212 19.852 1.00 82.00 194 GLN A CA 1
ATOM 1444 C C . GLN A 1 194 ? -14.688 26.043 19.838 1.00 82.00 194 GLN A C 1
ATOM 1446 O O . GLN A 1 194 ? -13.861 25.878 18.944 1.00 82.00 194 GLN A O 1
ATOM 1451 N N . ARG A 1 195 ? -14.483 26.905 20.844 1.00 82.75 195 ARG A N 1
ATOM 1452 C CA . ARG A 1 195 ? -13.289 27.754 20.936 1.00 82.75 195 ARG A CA 1
ATOM 1453 C C . ARG A 1 195 ? -12.029 26.951 21.242 1.00 82.75 195 ARG A C 1
ATOM 1455 O O . ARG A 1 195 ? -10.995 27.214 20.637 1.00 82.75 195 ARG A O 1
ATOM 1462 N N . ALA A 1 196 ? -12.121 25.963 22.129 1.00 80.62 196 ALA A N 1
ATOM 1463 C CA . ALA A 1 196 ? -10.999 25.106 22.496 1.00 80.62 196 ALA A CA 1
ATOM 1464 C C . ALA A 1 196 ? -10.437 24.315 21.302 1.00 80.62 196 ALA A C 1
ATOM 1466 O O . ALA A 1 196 ? -9.254 24.014 21.296 1.00 80.62 196 ALA A O 1
ATOM 1467 N N . PHE A 1 197 ? -11.240 24.022 20.273 1.00 78.38 197 PHE A N 1
ATOM 1468 C CA . PHE A 1 197 ? -10.761 23.327 19.073 1.00 78.38 197 PHE A CA 1
ATOM 1469 C C . PHE A 1 197 ? -9.806 24.174 18.210 1.00 78.38 197 PHE A C 1
ATOM 1471 O O . PHE A 1 197 ? -8.980 23.627 17.488 1.00 78.38 197 PHE A O 1
ATOM 1478 N N . GLY A 1 198 ? -9.919 25.506 18.268 1.00 77.06 198 GLY A N 1
ATOM 1479 C CA . GLY A 1 198 ? -9.120 26.440 17.466 1.00 77.06 198 GLY A CA 1
ATOM 1480 C C . GLY A 1 198 ? -8.168 27.316 18.282 1.00 77.06 198 GLY A C 1
ATOM 1481 O O . GLY A 1 198 ? -7.713 28.341 17.774 1.00 77.06 198 GLY A O 1
ATOM 1482 N N . ALA A 1 199 ? -7.926 26.981 19.551 1.00 81.56 199 ALA A N 1
ATOM 1483 C CA . ALA A 1 199 ? -7.067 27.756 20.437 1.00 81.56 199 ALA A CA 1
ATOM 1484 C C . ALA A 1 199 ? -5.588 27.355 20.281 1.00 81.56 199 ALA A C 1
ATOM 1486 O O . ALA A 1 199 ? -5.246 26.192 20.088 1.00 81.56 199 ALA A O 1
ATOM 1487 N N . SER A 1 200 ? -4.692 28.336 20.377 1.00 83.06 200 SER A N 1
ATOM 1488 C CA . SER A 1 200 ? -3.241 28.110 20.415 1.00 83.06 200 SER A CA 1
ATOM 1489 C C . SER A 1 200 ? -2.800 27.451 21.728 1.00 83.06 200 SER A C 1
ATOM 1491 O O . SER A 1 200 ? -3.472 27.573 22.755 1.00 83.06 200 SER A O 1
ATOM 1493 N N . GLU A 1 201 ? -1.613 26.837 21.744 1.00 77.12 201 GLU A N 1
ATOM 1494 C CA . GLU A 1 201 ? -1.021 26.252 22.963 1.00 77.12 201 GLU A CA 1
ATOM 1495 C C . GLU A 1 201 ? -0.953 27.254 24.124 1.00 77.12 201 GLU A C 1
ATOM 1497 O O . GLU A 1 201 ? -1.266 26.926 25.268 1.00 77.12 201 GLU A O 1
ATOM 1502 N N . ARG A 1 202 ? -0.629 28.520 23.828 1.00 78.31 202 ARG A N 1
ATOM 1503 C CA . ARG A 1 202 ? -0.597 29.591 24.831 1.00 78.31 202 ARG A CA 1
ATOM 1504 C C . ARG A 1 202 ? -1.979 29.860 25.429 1.00 78.31 202 ARG A C 1
ATOM 1506 O O . ARG A 1 202 ? -2.088 30.086 26.632 1.00 78.31 202 ARG A O 1
ATOM 1513 N N . GLN A 1 203 ? -3.029 29.843 24.610 1.00 81.38 203 GLN A N 1
ATOM 1514 C CA . GLN A 1 203 ? -4.405 30.032 25.075 1.00 81.38 203 GLN A CA 1
ATOM 1515 C C . GLN A 1 203 ? -4.868 28.844 25.929 1.00 81.38 203 GLN A C 1
ATOM 1517 O O . GLN A 1 203 ? -5.491 29.056 26.969 1.00 81.38 203 GLN A O 1
ATOM 1522 N N . HIS A 1 204 ? -4.498 27.616 25.557 1.00 83.00 204 HIS A N 1
ATOM 1523 C CA . HIS A 1 204 ? -4.757 26.428 26.374 1.00 83.00 204 HIS A CA 1
ATOM 1524 C C . HIS A 1 204 ? -4.041 26.474 27.729 1.00 83.00 204 HIS A C 1
ATOM 1526 O O . HIS A 1 204 ? -4.652 26.160 28.754 1.00 83.00 204 HIS A O 1
ATOM 1532 N N . ALA A 1 205 ? -2.779 26.908 27.758 1.00 80.94 205 ALA A N 1
ATOM 1533 C CA . ALA A 1 205 ? -2.013 27.041 28.995 1.00 80.94 205 ALA A CA 1
ATOM 1534 C C . ALA A 1 205 ? -2.620 28.094 29.940 1.00 80.94 205 ALA A C 1
ATOM 1536 O O . ALA A 1 205 ? -2.740 27.854 31.142 1.00 80.94 205 ALA A O 1
ATOM 1537 N N . LEU A 1 206 ? -3.064 29.235 29.400 1.00 82.81 206 LEU A N 1
ATOM 1538 C CA . LEU A 1 206 ? -3.734 30.282 30.179 1.00 82.81 206 LEU A CA 1
ATOM 1539 C C . LEU A 1 206 ? -5.063 29.796 30.768 1.00 82.81 206 LEU A C 1
ATOM 1541 O O . LEU A 1 206 ? -5.297 29.982 31.961 1.00 82.81 206 LEU A O 1
ATOM 1545 N N . LEU A 1 207 ? -5.895 29.120 29.966 1.00 87.69 207 LEU A N 1
ATOM 1546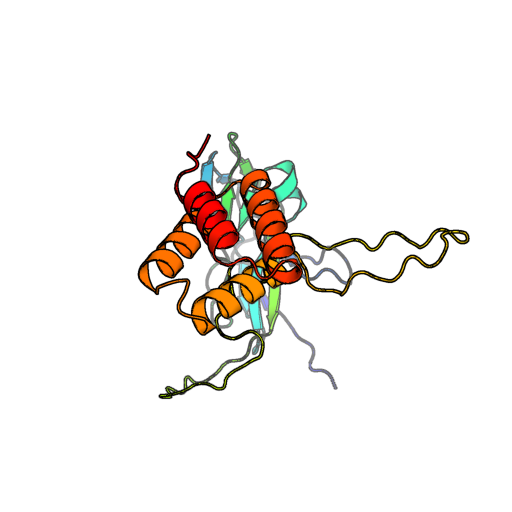 C CA . LEU A 1 207 ? -7.151 28.539 30.446 1.00 87.69 207 LEU A CA 1
ATOM 1547 C C . LEU A 1 207 ? -6.899 27.486 31.533 1.00 87.69 207 LEU A C 1
ATOM 1549 O O . LEU A 1 207 ? -7.574 27.481 32.558 1.00 87.69 207 LEU A O 1
ATOM 1553 N N . SER A 1 208 ? -5.896 26.628 31.351 1.00 87.56 208 SER A N 1
ATOM 1554 C CA . SER A 1 208 ? -5.546 25.594 32.331 1.00 87.56 208 SER A CA 1
ATOM 1555 C C . SER A 1 208 ? -5.059 26.199 33.647 1.00 87.56 208 SER A C 1
ATOM 1557 O O . SER A 1 208 ? -5.465 25.749 34.717 1.00 87.56 208 SER A O 1
ATOM 1559 N N . SER A 1 209 ? -4.244 27.257 33.589 1.00 86.06 209 SER A N 1
ATOM 1560 C CA . SER A 1 209 ? -3.799 27.991 34.778 1.00 86.06 209 SER A CA 1
ATOM 1561 C C . SER A 1 209 ? -4.973 28.631 35.525 1.00 86.06 209 SER A C 1
ATOM 1563 O O . SER A 1 209 ? -5.075 28.479 36.741 1.00 86.06 209 SER A O 1
ATOM 1565 N N . ALA A 1 210 ? -5.889 29.278 34.801 1.00 87.38 210 ALA A N 1
ATOM 1566 C CA . ALA A 1 210 ? -7.103 29.865 35.366 1.00 87.38 210 ALA A CA 1
ATOM 1567 C C . ALA A 1 210 ? -7.995 28.805 36.042 1.00 87.38 210 ALA A C 1
ATOM 1569 O O . ALA A 1 210 ? -8.464 28.990 37.163 1.00 87.38 210 ALA A O 1
ATOM 1570 N N . MET A 1 211 ? -8.184 27.646 35.405 1.00 91.88 211 MET A N 1
ATOM 1571 C CA . MET A 1 211 ? -8.991 26.559 35.972 1.00 91.88 211 MET A CA 1
ATOM 1572 C C . MET A 1 211 ? -8.343 25.923 37.210 1.00 91.88 211 MET A C 1
ATOM 1574 O O . MET A 1 211 ? -9.052 25.537 38.139 1.00 91.88 211 MET A O 1
ATOM 1578 N N . ARG A 1 212 ? -7.005 25.869 37.288 1.00 86.94 212 ARG A N 1
ATOM 1579 C CA . ARG A 1 212 ? -6.301 25.465 38.520 1.00 86.94 212 ARG A CA 1
ATOM 1580 C C . ARG A 1 212 ? -6.546 26.444 39.662 1.00 86.94 212 ARG A C 1
ATOM 1582 O O . ARG A 1 212 ? -6.779 26.006 40.786 1.00 86.94 212 ARG A O 1
ATOM 1589 N N . GLU A 1 213 ? -6.493 27.743 39.378 1.00 87.94 213 GLU A N 1
ATOM 1590 C CA . GLU A 1 213 ? -6.748 28.784 40.377 1.00 87.94 213 GLU A CA 1
ATOM 1591 C C . GLU A 1 213 ? -8.203 28.760 40.855 1.00 87.94 213 GLU A C 1
ATOM 1593 O O . GLU A 1 213 ? -8.469 28.923 42.044 1.00 87.94 213 GLU A O 1
ATOM 1598 N N . PHE A 1 214 ? -9.156 28.462 39.973 1.00 91.19 214 PHE A N 1
ATOM 1599 C CA . PHE A 1 214 ? -10.536 28.220 40.385 1.00 91.19 214 PHE A CA 1
ATOM 1600 C C . PHE A 1 214 ? -10.659 27.003 41.314 1.00 91.19 214 PHE A C 1
ATOM 1602 O O . PHE A 1 214 ? -11.290 27.099 42.363 1.00 91.19 214 PHE A O 1
ATOM 1609 N N . LEU A 1 215 ? -10.035 25.869 40.977 1.00 86.88 215 LEU A N 1
ATOM 1610 C CA . LEU A 1 215 ? -10.118 24.663 41.808 1.00 86.88 215 LEU A CA 1
ATOM 1611 C C . LEU A 1 215 ? -9.533 24.870 43.216 1.00 86.88 215 LEU A C 1
ATOM 1613 O O . LEU A 1 215 ? -9.982 24.211 44.156 1.00 86.88 215 LEU A O 1
ATOM 1617 N N . SER A 1 216 ? -8.569 25.782 43.385 1.00 84.56 216 SER A N 1
ATOM 1618 C CA . SER A 1 216 ? -8.014 26.127 44.699 1.00 84.56 216 SER A CA 1
ATOM 1619 C C . SER A 1 216 ? -8.812 27.210 45.434 1.00 84.56 216 SER A C 1
ATOM 1621 O O . SER A 1 216 ? -9.065 27.066 46.628 1.00 84.56 216 SER A O 1
ATOM 1623 N N . SER A 1 217 ? -9.219 28.279 44.745 1.00 88.06 217 SER A N 1
ATOM 1624 C CA . SER A 1 217 ? -9.893 29.440 45.348 1.00 88.06 217 SER A CA 1
ATOM 1625 C C . SER A 1 217 ? -11.402 29.267 45.512 1.00 88.06 217 SER A C 1
ATOM 1627 O O . SER A 1 217 ? -12.009 29.954 46.330 1.00 88.06 217 SER A O 1
ATOM 1629 N N . GLN A 1 218 ? -12.012 28.377 44.724 1.00 88.31 218 GLN A N 1
ATOM 1630 C CA . GLN A 1 218 ? -13.461 28.188 44.609 1.00 88.31 218 GLN A CA 1
ATOM 1631 C C . GLN A 1 218 ? -14.219 29.471 44.202 1.00 88.31 218 GLN A C 1
ATOM 1633 O O . GLN A 1 218 ? -15.436 29.566 44.372 1.00 88.31 218 GLN A O 1
ATOM 1638 N N . ASN A 1 219 ? -13.518 30.457 43.627 1.00 90.44 219 ASN A N 1
ATOM 1639 C CA . ASN A 1 219 ? -14.093 31.731 43.206 1.00 90.44 219 ASN A CA 1
ATOM 1640 C C . ASN A 1 219 ? -14.763 31.614 41.826 1.00 90.44 219 ASN A C 1
ATOM 1642 O O . ASN A 1 219 ? -14.121 31.738 40.783 1.00 90.44 219 ASN A O 1
ATOM 1646 N N . GLN A 1 220 ? -16.075 31.375 41.821 1.00 89.12 220 GLN A N 1
ATOM 1647 C CA . GLN A 1 220 ? -16.849 31.165 40.593 1.00 89.12 220 GLN A CA 1
ATOM 1648 C C . GLN A 1 220 ? -16.909 32.404 39.693 1.00 89.12 220 GLN A C 1
ATOM 1650 O O . GLN A 1 220 ? -16.857 32.269 38.474 1.00 89.12 220 GLN A O 1
ATOM 1655 N N . GLN A 1 221 ? -16.993 33.605 40.271 1.00 88.06 221 GLN A N 1
ATOM 1656 C CA . GLN A 1 221 ? -17.084 34.841 39.491 1.00 88.06 221 GLN A CA 1
ATOM 1657 C C . GLN A 1 221 ? -15.801 35.075 38.687 1.00 88.06 221 GLN A C 1
ATOM 1659 O O . GLN A 1 221 ? -15.853 35.309 37.483 1.00 88.06 221 GLN A O 1
ATOM 1664 N N . GLN A 1 222 ? -14.651 34.902 39.335 1.00 86.44 222 GLN A N 1
ATOM 1665 C CA . GLN A 1 222 ? -13.342 35.020 38.697 1.00 86.44 222 GLN A CA 1
ATOM 1666 C C . GLN A 1 222 ? -13.129 33.938 37.622 1.00 86.44 222 GLN A C 1
ATOM 1668 O O . GLN A 1 222 ? -12.592 34.213 36.550 1.00 86.44 222 GLN A O 1
ATOM 1673 N N . ALA A 1 223 ? -13.625 32.718 37.861 1.00 89.12 223 ALA A N 1
ATOM 1674 C CA . ALA A 1 223 ? -13.594 31.646 36.869 1.00 89.12 223 ALA A CA 1
ATOM 1675 C C . ALA A 1 223 ? -14.404 31.978 35.606 1.00 89.12 223 ALA A C 1
ATOM 1677 O O . ALA A 1 223 ? -13.946 31.708 34.493 1.00 89.12 223 ALA A O 1
ATOM 1678 N N . LEU A 1 224 ? -15.583 32.586 35.768 1.00 89.00 224 LEU A N 1
ATOM 1679 C CA . LEU A 1 224 ? -16.417 33.026 34.650 1.00 89.00 224 LEU A CA 1
ATOM 1680 C C . LEU A 1 224 ? -15.775 34.179 33.871 1.00 89.00 224 LEU A C 1
ATOM 1682 O O . LEU A 1 224 ? -15.815 34.162 32.645 1.00 89.00 224 LEU A O 1
ATOM 1686 N N . GLU A 1 225 ? -15.116 35.121 34.549 1.00 89.12 225 GLU A N 1
ATOM 1687 C CA . GLU A 1 225 ? -14.373 36.207 33.894 1.00 89.12 225 GLU A CA 1
ATOM 1688 C C . GLU A 1 225 ? -13.234 35.674 33.012 1.00 89.12 225 GLU A C 1
ATOM 1690 O O . GLU A 1 225 ? -13.056 36.127 31.880 1.00 89.12 225 GLU A O 1
ATOM 1695 N N . TRP A 1 226 ? -12.490 34.666 33.478 1.00 91.81 226 TRP A N 1
ATOM 1696 C CA . TRP A 1 226 ? -11.450 34.026 32.667 1.00 91.81 226 TRP A CA 1
ATOM 1697 C C . TRP A 1 226 ? -12.010 33.228 31.491 1.00 91.81 226 TRP A C 1
ATOM 1699 O O . TRP A 1 226 ? -11.418 33.239 30.410 1.00 91.81 226 TRP A O 1
ATOM 1709 N N . ILE A 1 227 ? -13.144 32.549 31.682 1.00 90.31 227 ILE A N 1
ATOM 1710 C CA . ILE A 1 227 ? -13.859 31.853 30.605 1.00 90.31 227 ILE A CA 1
ATOM 1711 C C . ILE A 1 227 ? -14.298 32.856 29.536 1.00 90.31 227 ILE A C 1
ATOM 1713 O O . ILE A 1 227 ? -14.030 32.641 28.354 1.00 90.31 227 ILE A O 1
ATOM 1717 N N . ASP A 1 228 ? -14.902 33.972 29.936 1.00 88.94 228 ASP A N 1
ATOM 1718 C CA . ASP A 1 228 ? -15.361 35.003 29.008 1.00 88.94 228 ASP A CA 1
ATOM 1719 C C . ASP A 1 228 ? -14.171 35.654 28.279 1.00 88.94 228 ASP A C 1
ATOM 1721 O O . ASP A 1 228 ? -14.216 35.816 27.058 1.00 88.94 228 ASP A O 1
ATOM 1725 N N . ALA A 1 229 ? -13.057 35.909 28.976 1.00 87.81 229 ALA A N 1
ATOM 1726 C CA . ALA A 1 229 ? -11.818 36.407 28.371 1.00 87.81 229 ALA A CA 1
ATOM 1727 C C . ALA A 1 229 ? -11.208 35.420 27.356 1.00 87.81 229 ALA A C 1
ATOM 1729 O O . ALA A 1 229 ? -10.710 35.822 26.299 1.00 87.81 229 ALA A O 1
ATOM 1730 N N . PHE A 1 230 ? -11.257 34.117 27.651 1.00 88.44 230 PHE A N 1
ATOM 1731 C CA . PHE A 1 230 ? -10.811 33.069 26.733 1.00 88.44 230 PHE A CA 1
ATOM 1732 C C . PHE A 1 230 ? -11.676 33.035 25.467 1.00 88.44 230 PHE A C 1
ATOM 1734 O O . PHE A 1 230 ? -11.139 33.004 24.353 1.00 88.44 230 PHE A O 1
ATOM 1741 N N . LEU A 1 231 ? -13.001 33.120 25.627 1.00 87.06 231 LEU A N 1
ATOM 1742 C CA . LEU A 1 231 ? -13.962 33.174 24.524 1.00 87.06 231 LEU A CA 1
ATOM 1743 C C . LEU A 1 231 ? -13.808 34.442 23.669 1.00 87.06 231 LEU A C 1
ATOM 1745 O O . LEU A 1 231 ? -13.965 34.362 22.451 1.00 87.06 231 LEU A O 1
ATOM 1749 N N . SER A 1 232 ? -13.453 35.583 24.272 1.00 82.62 232 SER A N 1
ATOM 1750 C CA . SER A 1 232 ? -13.287 36.866 23.572 1.00 82.62 232 SER A CA 1
ATOM 1751 C C . SER A 1 232 ? -11.898 37.097 22.968 1.00 82.62 232 SER A C 1
ATOM 1753 O O . SER A 1 232 ? -11.722 38.032 22.188 1.00 82.62 232 SER A O 1
ATOM 1755 N N . SER A 1 233 ? -10.888 36.299 23.331 1.00 77.69 233 SER A N 1
ATOM 1756 C CA . SER A 1 233 ? -9.539 36.442 22.766 1.00 77.69 233 SER A CA 1
ATOM 1757 C C . SER A 1 233 ? -9.560 36.149 21.259 1.00 77.69 233 SER A C 1
ATOM 1759 O O . SER A 1 233 ? -10.095 35.123 20.851 1.00 77.69 233 SER A O 1
ATOM 1761 N N . THR A 1 234 ? -9.009 37.017 20.405 1.00 60.91 234 THR A N 1
ATOM 1762 C CA . THR A 1 234 ? -8.923 36.777 18.952 1.00 60.91 234 THR A CA 1
ATOM 1763 C C . THR A 1 234 ? -7.817 35.769 18.629 1.00 60.91 234 THR A C 1
ATOM 1765 O O . THR A 1 234 ? -6.806 35.695 19.324 1.00 60.91 234 THR A O 1
ATOM 1768 N N . ALA A 1 235 ? -8.019 34.944 17.594 1.00 52.41 235 ALA A N 1
ATOM 1769 C CA . ALA A 1 235 ? -6.932 34.137 17.037 1.00 52.41 235 ALA A CA 1
ATOM 1770 C C . ALA A 1 235 ? -5.961 35.091 16.325 1.00 52.41 235 ALA A C 1
ATOM 1772 O O . ALA A 1 235 ? -6.385 35.805 15.416 1.00 52.41 235 ALA A O 1
ATOM 1773 N N . ALA A 1 236 ? -4.718 35.161 16.799 1.00 40.94 236 ALA A N 1
ATOM 1774 C CA . ALA A 1 236 ? -3.619 35.794 16.076 1.00 40.94 236 ALA A CA 1
ATOM 1775 C C . ALA A 1 236 ? -2.949 34.755 15.177 1.00 40.94 236 ALA A C 1
ATOM 1777 O O . ALA A 1 236 ? -2.813 33.601 15.648 1.00 40.94 236 ALA A O 1
#

Foldseek 3Di:
DPDDFDKDKDAQDPLADDFDAPDPPGQWTFQFASAKDKAAAQGKDKGWRRMFIQGDPQWWKFWFFDVCCCVPQVKGWPPGTHDNPDGDTDITMIGGHHRHMDIGHRGDRGTTIGTGGDDDDDDDDDPDDDADPCRPDDDQSVPDDDPDDDDDDPDDPDDPDDDPQPLVSLLVVLVVVCVVVVNDDPVLVVLLVVLVVVDDPVLSVQLSVLSVVCVVVVDSVSNVVSSVVSSPDDDD